Protein AF-A0A445ET42-F1 (afdb_monomer_lite)

Secondary structure (DSSP, 8-state):
---PPPS---------------------S---S----TT--SSSS-----PPPPPP----------------------------HHHHHHHHHHHHHHHHHHHHHHHHHHHHHHHHHHHHHHHHHHHHHHHHHHHHHHHHHHHHHHHHHHHHHHHHHHHHHHHHHHHHHHHHHHHHT---TTSTT--------

InterPro domains:
  IPR004827 Basic-leucine zipper domain [PS00036] (96-111)
  IPR004827 Basic-leucine zipper domain [PS50217] (91-154)
  IPR004827 Basic-leucine zipper domain [SM00338] (89-153)
  IPR045314 G-box binding factor 1-like, bZIP domain, plant [cd14702] (94-145)
  IPR046347 Basic-leucine zipper domain superfamily [SSF57959] (93-143)

Radius of gyration: 46.12 Å; chains: 1; bounding box: 105×37×151 Å

Foldseek 3Di:
DDDDDDPDDPDDPPPDDDPDDDPDPPDDPDDPDDDDDPPRDPPPQPPDPPDDDDDDPPPDDDPPDPPDPPPDPPPPPDPDPDDPPVVVVVVVVVVVVVVVVVVVVVVVVVVVVVVVVVVVVVVVVVVVVVVVVSVVVVVVVVVVVVVVVVVVVVVVVVVVVVVVVVVVVVVVVVVVVDPDPPPVPPPPPDDDD

Structure (mmCIF, N/CA/C/O backbone):
data_AF-A0A445ET42-F1
#
_entry.id   AF-A0A445ET42-F1
#
loop_
_atom_site.group_PDB
_atom_site.id
_atom_site.type_symbol
_atom_site.label_atom_id
_atom_site.label_alt_id
_atom_site.label_comp_id
_atom_site.label_asym_id
_atom_site.label_entity_id
_atom_site.label_seq_id
_atom_site.pdbx_PDB_ins_code
_atom_site.Cartn_x
_atom_site.Cartn_y
_atom_site.Cartn_z
_atom_site.occupancy
_atom_site.B_iso_or_equiv
_atom_site.auth_seq_id
_atom_site.auth_comp_id
_atom_site.auth_asym_id
_atom_site.auth_atom_id
_atom_site.pdbx_PDB_model_num
ATOM 1 N N . MET A 1 1 ? 21.820 -16.600 43.987 1.00 41.03 1 MET A N 1
ATOM 2 C CA . MET A 1 1 ? 21.196 -15.261 44.067 1.00 41.03 1 MET A CA 1
ATOM 3 C C . MET A 1 1 ? 20.636 -14.925 42.701 1.00 41.03 1 MET A C 1
ATOM 5 O O . MET A 1 1 ? 21.373 -14.851 41.730 1.00 41.03 1 MET A O 1
ATOM 9 N N . THR A 1 2 ? 19.313 -14.878 42.633 1.00 45.91 2 THR A N 1
ATOM 10 C CA . THR A 1 2 ? 18.489 -14.637 41.449 1.00 45.91 2 THR A CA 1
ATOM 11 C C . THR A 1 2 ? 18.431 -13.144 41.130 1.00 45.91 2 THR A C 1
ATOM 13 O O . THR A 1 2 ? 18.430 -12.332 42.053 1.00 45.91 2 THR A O 1
ATOM 16 N N . LYS A 1 3 ? 18.326 -12.785 39.844 1.00 45.53 3 LYS A N 1
ATOM 17 C CA . LYS A 1 3 ? 17.533 -11.632 39.376 1.00 45.53 3 LYS A CA 1
ATOM 18 C C . LYS A 1 3 ? 17.420 -11.647 37.849 1.00 45.53 3 LYS A C 1
ATOM 20 O O . LYS A 1 3 ? 18.335 -11.282 37.123 1.00 45.53 3 LYS A O 1
ATOM 25 N N . THR A 1 4 ? 16.264 -12.101 37.386 1.00 51.69 4 THR A N 1
ATOM 26 C CA . THR A 1 4 ? 15.726 -11.879 36.041 1.00 51.69 4 THR A CA 1
ATOM 27 C C . THR A 1 4 ? 15.397 -10.394 35.850 1.00 51.69 4 THR A C 1
ATOM 29 O O . THR A 1 4 ? 14.837 -9.802 36.778 1.00 51.69 4 THR A O 1
ATOM 32 N N . PRO A 1 5 ? 15.648 -9.776 34.684 1.00 52.53 5 PRO A N 1
ATOM 33 C CA . PRO A 1 5 ? 15.126 -8.445 34.421 1.00 52.53 5 PRO A CA 1
ATOM 34 C C . PRO A 1 5 ? 13.608 -8.494 34.182 1.00 52.53 5 PRO A C 1
ATOM 36 O O . PRO A 1 5 ? 13.076 -9.338 33.461 1.00 52.53 5 PRO A O 1
ATOM 39 N N . SER A 1 6 ? 12.938 -7.579 34.875 1.00 44.34 6 SER A N 1
ATOM 40 C CA . SER A 1 6 ? 11.501 -7.332 34.923 1.00 44.34 6 SER A CA 1
ATOM 41 C C . SER A 1 6 ? 10.885 -7.081 33.539 1.00 44.34 6 SER A C 1
ATOM 43 O O . SER A 1 6 ? 11.384 -6.267 32.767 1.00 44.34 6 SER A O 1
ATOM 45 N N . LYS A 1 7 ? 9.752 -7.739 33.255 1.00 52.94 7 LYS A N 1
ATOM 46 C CA . LYS A 1 7 ? 8.907 -7.568 32.053 1.00 52.94 7 LYS A CA 1
ATOM 47 C C . LYS A 1 7 ? 7.934 -6.378 32.148 1.00 52.94 7 LYS A C 1
ATOM 49 O O . LYS A 1 7 ? 6.880 -6.399 31.522 1.00 52.94 7 LYS A O 1
ATOM 54 N N . PHE A 1 8 ? 8.256 -5.341 32.915 1.00 50.44 8 PHE A N 1
ATOM 55 C CA . PHE A 1 8 ? 7.411 -4.150 33.036 1.00 50.44 8 PHE A CA 1
ATOM 56 C C . PHE A 1 8 ? 8.170 -2.900 32.604 1.00 50.44 8 PHE A C 1
ATOM 58 O O . PHE A 1 8 ? 8.759 -2.191 33.411 1.00 50.44 8 PHE A O 1
ATOM 65 N N . ALA A 1 9 ? 8.130 -2.631 31.305 1.00 47.94 9 ALA A N 1
ATOM 66 C CA . ALA A 1 9 ? 8.407 -1.312 30.754 1.00 47.94 9 ALA A CA 1
ATOM 67 C C . ALA A 1 9 ? 7.423 -1.056 29.606 1.00 47.94 9 ALA A C 1
ATOM 69 O O . ALA A 1 9 ? 7.792 -1.001 28.436 1.00 47.94 9 ALA A O 1
ATOM 70 N N . ILE A 1 10 ? 6.133 -0.956 29.943 1.00 48.56 10 ILE A N 1
ATOM 71 C CA . ILE A 1 10 ? 5.159 -0.328 29.050 1.00 48.56 10 ILE A CA 1
ATOM 72 C C . ILE A 1 10 ? 5.364 1.173 29.223 1.00 48.56 10 ILE A C 1
ATOM 74 O O . ILE A 1 10 ? 5.005 1.757 30.242 1.00 48.56 10 ILE A O 1
ATOM 78 N N . ILE A 1 11 ? 6.028 1.770 28.240 1.00 52.94 11 ILE A N 1
ATOM 79 C CA . ILE A 1 11 ? 6.242 3.209 28.152 1.00 52.94 11 ILE A CA 1
ATOM 80 C C . ILE A 1 11 ? 4.866 3.872 28.029 1.00 52.94 11 ILE A C 1
ATOM 82 O O . ILE A 1 11 ? 4.191 3.760 27.006 1.00 52.94 11 ILE A O 1
ATOM 86 N N . HIS A 1 12 ? 4.455 4.564 29.090 1.00 52.78 12 HIS A N 1
ATOM 87 C CA . HIS A 1 12 ? 3.390 5.553 29.046 1.00 52.78 12 HIS A CA 1
ATOM 88 C C . HIS A 1 12 ? 3.842 6.715 28.154 1.00 52.78 12 HIS A C 1
ATOM 90 O O . HIS A 1 12 ? 4.634 7.549 28.574 1.00 52.78 12 HIS A O 1
ATOM 96 N N . ASN A 1 13 ? 3.305 6.792 26.939 1.00 41.03 13 ASN A N 1
ATOM 97 C CA . ASN A 1 13 ? 3.218 8.043 26.189 1.00 41.03 13 ASN A CA 1
ATOM 98 C C . ASN A 1 13 ? 1.743 8.447 26.124 1.00 41.03 13 ASN A C 1
ATOM 100 O O . ASN A 1 13 ? 1.076 8.323 25.100 1.00 41.03 13 ASN A O 1
ATOM 104 N N . 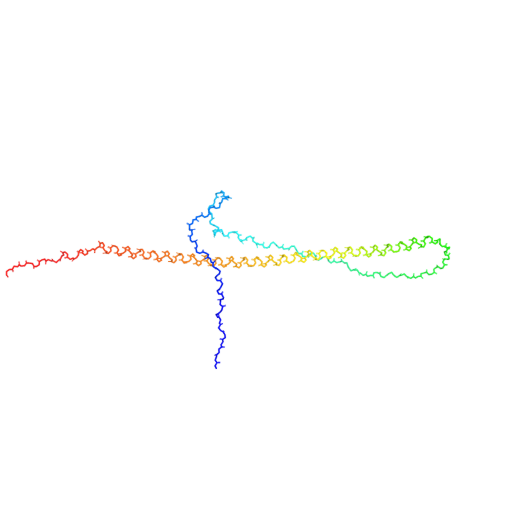PHE A 1 14 ? 1.224 8.900 27.268 1.00 49.53 14 PHE A N 1
ATOM 105 C CA . PHE A 1 14 ? 0.010 9.708 27.320 1.00 49.53 14 PHE A CA 1
ATOM 106 C C . PHE A 1 14 ? 0.372 11.103 26.805 1.00 49.53 14 PHE A C 1
ATOM 108 O O . PHE A 1 14 ? 0.726 11.998 27.570 1.00 49.53 14 PHE A O 1
ATOM 115 N N . ALA A 1 15 ? 0.321 11.280 25.486 1.00 42.50 15 ALA A N 1
ATOM 116 C CA . ALA A 1 15 ? 0.188 12.615 24.931 1.00 42.50 15 ALA A CA 1
ATOM 117 C C . ALA A 1 15 ? -1.169 13.164 25.395 1.00 42.50 15 ALA A C 1
ATOM 119 O O . ALA A 1 15 ? -2.212 12.545 25.182 1.00 42.50 15 ALA A O 1
ATOM 120 N N . LEU A 1 16 ? -1.103 14.290 26.099 1.00 44.97 16 LEU A N 1
ATOM 121 C CA . LEU A 1 16 ? -2.206 15.074 26.637 1.00 44.97 16 LEU A CA 1
ATOM 122 C C . LEU A 1 16 ? -3.364 15.182 25.633 1.00 44.97 16 LEU A C 1
ATOM 124 O O . LEU A 1 16 ? -3.266 15.893 24.635 1.00 44.97 16 LEU A O 1
ATOM 128 N N . ILE A 1 17 ? -4.474 14.502 25.919 1.00 46.69 17 ILE A N 1
ATOM 129 C CA . ILE A 1 17 ? -5.771 14.832 25.328 1.00 46.69 17 ILE A CA 1
ATOM 130 C C . ILE A 1 17 ? -6.320 15.995 26.162 1.00 46.69 17 ILE A C 1
ATOM 132 O O . ILE A 1 17 ? -6.468 15.827 27.375 1.00 46.69 17 ILE A O 1
ATOM 136 N N . PRO A 1 18 ? -6.606 17.171 25.576 1.00 38.09 18 PRO A N 1
ATOM 137 C CA . PRO A 1 18 ? -7.224 18.259 26.314 1.00 38.09 18 PRO A CA 1
ATOM 138 C C . PRO A 1 18 ? -8.595 17.821 26.828 1.00 38.09 18 PRO A C 1
ATOM 140 O O . PRO A 1 18 ? -9.478 17.440 26.059 1.00 38.09 18 PRO A O 1
ATOM 143 N N . SER A 1 19 ? -8.767 17.902 28.142 1.00 44.97 19 SER A N 1
ATOM 144 C CA . SER A 1 19 ? -10.043 17.785 28.832 1.00 44.97 19 SER A CA 1
ATOM 145 C C . SER A 1 19 ? -10.955 18.940 28.410 1.00 44.97 19 SER A C 1
ATOM 147 O O . SER A 1 19 ? -10.972 19.993 29.040 1.00 44.97 19 SER A O 1
ATOM 149 N N . SER A 1 20 ? -11.723 18.770 27.338 1.00 38.50 20 SER A N 1
ATOM 150 C CA . SER A 1 20 ? -12.893 19.610 27.088 1.00 38.50 20 SER A CA 1
ATOM 151 C C . SER A 1 20 ? -14.057 18.724 26.678 1.00 38.50 20 SER A C 1
ATOM 153 O O . SER A 1 20 ? -14.256 18.372 25.518 1.00 38.50 20 SER A O 1
ATOM 155 N N . ILE A 1 21 ? -14.801 18.315 27.703 1.00 52.09 21 ILE A N 1
ATOM 156 C CA . ILE A 1 21 ? -16.145 17.779 27.568 1.00 52.09 21 ILE A CA 1
ATOM 157 C C . ILE A 1 21 ? -17.005 18.933 27.052 1.00 52.09 21 ILE A C 1
ATOM 159 O O . ILE A 1 21 ? -17.388 19.814 27.812 1.00 52.09 21 ILE A O 1
ATOM 163 N N . ASN A 1 22 ? -17.308 18.915 25.760 1.00 39.81 22 ASN A N 1
ATOM 164 C CA . ASN A 1 22 ? -18.488 19.570 25.217 1.00 39.81 22 ASN A CA 1
ATOM 165 C C . ASN A 1 22 ? -19.260 18.512 24.431 1.00 39.81 22 ASN A C 1
ATOM 167 O O . ASN A 1 22 ? -18.986 18.233 23.266 1.00 39.81 22 ASN A O 1
ATOM 171 N N . ASN A 1 23 ? -20.202 17.876 25.128 1.00 48.72 23 ASN A N 1
ATOM 172 C CA . ASN A 1 23 ? -21.207 17.006 24.535 1.00 48.72 23 ASN A CA 1
ATOM 173 C C . ASN A 1 23 ? -22.204 17.881 23.765 1.00 48.72 23 ASN A C 1
ATOM 175 O O . ASN A 1 23 ? -23.228 18.295 24.300 1.00 48.72 23 ASN A O 1
ATOM 179 N N . GLY A 1 24 ? -21.888 18.175 22.510 1.00 40.97 24 GLY A N 1
ATOM 180 C CA . GLY A 1 24 ? -22.819 18.736 21.538 1.00 40.97 24 GLY A CA 1
ATOM 181 C C . GLY A 1 24 ? -22.599 18.048 20.192 1.00 40.97 24 GLY A C 1
ATOM 182 O O . GLY A 1 24 ? -21.453 17.728 19.864 1.00 40.97 24 GLY A O 1
ATOM 183 N N . PRO A 1 25 ? -23.652 17.768 19.406 1.00 44.50 25 PRO A N 1
ATOM 184 C CA . PRO A 1 25 ? -23.478 17.150 18.103 1.00 44.50 25 PRO A CA 1
ATOM 185 C C . PRO A 1 25 ? -22.776 18.155 17.186 1.00 44.50 25 PRO A C 1
ATOM 187 O O . PRO A 1 25 ? -23.355 19.170 16.799 1.00 44.50 25 PRO A O 1
ATOM 190 N N . LEU A 1 26 ? -21.514 17.883 16.847 1.00 44.22 26 LEU A N 1
ATOM 191 C CA . LEU A 1 26 ? -20.793 18.620 15.814 1.00 44.22 26 LEU A CA 1
ATOM 192 C C . LEU A 1 26 ? -21.508 18.389 14.481 1.00 44.22 26 LEU A C 1
ATOM 194 O O . LEU A 1 26 ? -21.368 17.352 13.833 1.00 44.22 26 LEU A O 1
ATOM 198 N N . ARG A 1 27 ? -22.338 19.361 14.106 1.00 40.81 27 ARG A N 1
ATOM 199 C CA . ARG A 1 27 ? -23.083 19.377 12.853 1.00 40.81 27 ARG A CA 1
ATOM 200 C C . ARG A 1 27 ? -22.145 19.864 11.752 1.00 40.81 27 ARG A C 1
ATOM 202 O O . ARG A 1 27 ? -21.929 21.063 11.604 1.00 40.81 27 ARG A O 1
ATOM 209 N N . CYS A 1 28 ? -21.574 18.938 10.990 1.00 39.72 28 CYS A N 1
ATOM 210 C CA . CYS A 1 28 ? -20.872 19.285 9.757 1.00 39.72 28 CYS A CA 1
ATOM 211 C C . CYS A 1 28 ? -21.894 19.734 8.695 1.00 39.72 28 CYS A C 1
ATOM 213 O O . CYS A 1 28 ? -22.917 19.064 8.517 1.00 39.72 28 CYS A O 1
ATOM 215 N N . PRO A 1 29 ? -21.652 20.844 7.978 1.00 38.62 29 PRO A N 1
ATOM 216 C CA . PRO A 1 29 ? -22.501 21.249 6.873 1.00 38.62 29 PRO A CA 1
ATOM 217 C C . PRO A 1 29 ? -22.189 20.370 5.660 1.00 38.62 29 PRO A C 1
ATOM 219 O O . PRO A 1 29 ? -21.047 20.307 5.212 1.00 38.62 29 PRO A O 1
ATOM 222 N N . GLY A 1 30 ? -23.216 19.722 5.110 1.00 42.25 30 GLY A N 1
ATOM 223 C CA . GLY A 1 30 ? -23.165 19.265 3.724 1.00 42.25 30 GLY A CA 1
ATOM 224 C C . GLY A 1 30 ? -23.311 17.773 3.464 1.00 42.25 30 GLY A C 1
ATOM 225 O O . GLY A 1 30 ? -22.635 17.300 2.574 1.00 42.25 30 GLY A O 1
ATOM 226 N N . TYR A 1 31 ? -24.210 17.053 4.139 1.00 41.59 31 TYR A N 1
ATOM 227 C CA . TYR A 1 31 ? -24.884 15.902 3.519 1.00 41.59 31 TYR A CA 1
ATOM 228 C C . TYR A 1 31 ? -26.332 15.872 4.006 1.00 41.59 31 TYR A C 1
ATOM 230 O O . TYR A 1 31 ? -26.611 15.727 5.195 1.00 41.59 31 TYR A O 1
ATOM 238 N N . ALA A 1 32 ? -27.258 16.117 3.083 1.00 46.44 32 ALA A N 1
ATOM 239 C CA . ALA A 1 32 ? -28.679 16.027 3.354 1.00 46.44 32 ALA A CA 1
ATOM 240 C C . ALA A 1 32 ? -29.058 14.554 3.568 1.00 46.44 32 ALA A C 1
ATOM 242 O O . ALA A 1 32 ? -28.772 13.710 2.726 1.00 46.44 32 ALA A O 1
ATOM 243 N N . ASN A 1 33 ? -29.747 14.306 4.681 1.00 46.50 33 ASN A N 1
ATOM 244 C CA . ASN A 1 33 ? -30.561 13.126 4.979 1.00 46.50 33 ASN A CA 1
ATOM 245 C C . ASN A 1 33 ? -29.802 11.809 5.219 1.00 46.50 33 ASN A C 1
ATOM 247 O O . ASN A 1 33 ? -29.628 10.988 4.326 1.00 46.50 33 ASN A O 1
ATOM 251 N N . GLY A 1 34 ? -29.457 11.565 6.486 1.00 42.66 34 GLY A N 1
ATOM 252 C CA . GLY A 1 34 ? -29.070 10.242 6.981 1.00 42.66 34 GLY A CA 1
ATOM 253 C C . GLY A 1 34 ? -28.254 10.334 8.263 1.00 42.66 34 GLY A C 1
ATOM 254 O O . GLY A 1 34 ? -27.065 10.627 8.226 1.00 42.66 34 GLY A O 1
ATOM 255 N N . CYS A 1 35 ? -28.895 10.117 9.410 1.00 49.88 35 CYS A N 1
ATOM 256 C CA . CYS A 1 35 ? -28.225 10.043 10.703 1.00 49.88 35 CYS A CA 1
ATOM 257 C C . CYS A 1 35 ? -27.390 8.758 10.769 1.00 49.88 35 CYS A C 1
ATOM 259 O O . CYS A 1 35 ? -27.939 7.681 10.974 1.00 49.88 35 CYS A O 1
ATOM 261 N N . PHE A 1 36 ? -26.075 8.876 10.611 1.00 38.50 36 PHE A N 1
ATOM 262 C CA . PHE A 1 36 ? -25.126 7.887 11.105 1.00 38.50 36 PHE A CA 1
ATOM 263 C C . PHE A 1 36 ? -24.007 8.637 11.811 1.00 38.50 36 PHE A C 1
ATOM 265 O O . PHE A 1 36 ? -23.337 9.488 11.222 1.00 38.50 36 PHE A O 1
ATOM 272 N N . SER A 1 37 ? -23.811 8.342 13.095 1.00 57.25 37 SER A N 1
ATOM 273 C CA . SER A 1 37 ? -22.587 8.728 13.784 1.00 57.25 37 SER A CA 1
ATOM 274 C C . SER A 1 37 ? -21.408 8.172 12.983 1.00 57.25 37 SER A C 1
ATOM 276 O O . SER A 1 37 ? -21.460 7.038 12.513 1.00 57.25 37 SER A O 1
ATOM 278 N N . LEU A 1 38 ? -20.317 8.932 12.885 1.00 41.66 38 LEU A N 1
ATOM 279 C CA . LEU A 1 38 ? -19.053 8.541 12.235 1.00 41.66 38 LEU A CA 1
ATOM 280 C C . LEU A 1 38 ? -18.528 7.148 12.664 1.00 41.66 38 LEU A C 1
ATOM 282 O O . LEU A 1 38 ? -17.723 6.535 11.971 1.00 41.66 38 LEU A O 1
ATOM 286 N N . TRP A 1 39 ? -19.001 6.648 13.805 1.00 50.16 39 TRP A N 1
ATOM 287 C CA . TRP A 1 39 ? -18.616 5.389 14.437 1.00 50.16 39 TRP A CA 1
ATOM 288 C C . TRP A 1 39 ? -19.579 4.217 14.162 1.00 50.16 39 TRP A C 1
ATOM 290 O O . TRP A 1 39 ? -19.271 3.080 14.523 1.00 50.16 39 TRP A O 1
ATOM 300 N N . ASP A 1 40 ? -20.724 4.456 13.519 1.00 45.53 40 ASP A N 1
ATOM 301 C CA . ASP A 1 40 ? -21.793 3.464 13.323 1.00 45.53 40 ASP A CA 1
ATOM 302 C C . ASP A 1 40 ? -21.832 2.843 11.917 1.00 45.53 40 ASP A C 1
ATOM 304 O O . ASP A 1 40 ? -22.726 2.059 11.620 1.00 45.53 40 ASP A O 1
ATOM 308 N N . CYS A 1 41 ? -20.833 3.108 11.070 1.00 48.66 41 CYS A N 1
ATOM 309 C CA . CYS A 1 41 ? -20.696 2.446 9.771 1.00 48.66 41 CYS A CA 1
ATOM 310 C C . CYS A 1 41 ? -19.788 1.203 9.873 1.00 48.66 41 CYS A C 1
ATOM 312 O O . CYS A 1 41 ? -18.576 1.364 10.039 1.00 48.66 41 CYS A O 1
ATOM 314 N N . PRO A 1 42 ? -20.308 -0.029 9.721 1.00 56.88 42 PRO A N 1
ATOM 315 C CA . PRO A 1 42 ? -19.468 -1.223 9.590 1.00 56.88 42 PRO A CA 1
ATOM 316 C C . PRO A 1 42 ? -18.716 -1.296 8.243 1.00 56.88 42 PRO A C 1
ATOM 318 O O . PRO A 1 42 ? -17.715 -2.000 8.149 1.00 56.88 42 PRO A O 1
ATOM 321 N N . ASP A 1 43 ? -19.132 -0.532 7.225 1.00 52.75 43 ASP A N 1
ATOM 322 C CA . ASP A 1 43 ? -18.702 -0.744 5.831 1.00 52.75 43 ASP A CA 1
ATOM 323 C C . ASP A 1 43 ? -17.657 0.235 5.274 1.00 52.75 43 ASP A C 1
ATOM 325 O O . ASP A 1 43 ? -17.256 0.116 4.116 1.00 52.75 43 ASP A O 1
ATOM 329 N N . LEU A 1 44 ? -17.137 1.168 6.075 1.00 49.00 44 LEU A N 1
ATOM 330 C CA . LEU A 1 44 ? -16.112 2.111 5.594 1.00 49.00 44 LEU A CA 1
ATOM 331 C C . LEU A 1 44 ? -14.757 1.440 5.296 1.00 49.00 44 LEU A C 1
ATOM 333 O O . LEU A 1 44 ? -13.943 2.004 4.570 1.00 49.00 44 LEU A O 1
ATOM 337 N N . PHE A 1 45 ? -14.512 0.235 5.821 1.00 51.88 45 PHE A N 1
ATOM 338 C CA . PHE A 1 45 ? -13.180 -0.386 5.803 1.00 51.88 45 PHE A CA 1
ATOM 339 C C . PHE A 1 45 ? -13.121 -1.784 5.170 1.00 51.88 45 PHE A C 1
ATOM 341 O O . PHE A 1 45 ? -12.041 -2.366 5.082 1.00 51.88 45 PHE A O 1
ATOM 348 N N . THR A 1 46 ? -14.240 -2.316 4.672 1.00 45.59 46 THR A N 1
ATOM 349 C CA . THR A 1 46 ? -14.303 -3.664 4.069 1.00 45.59 46 THR A CA 1
ATOM 350 C C . THR A 1 46 ? -13.939 -3.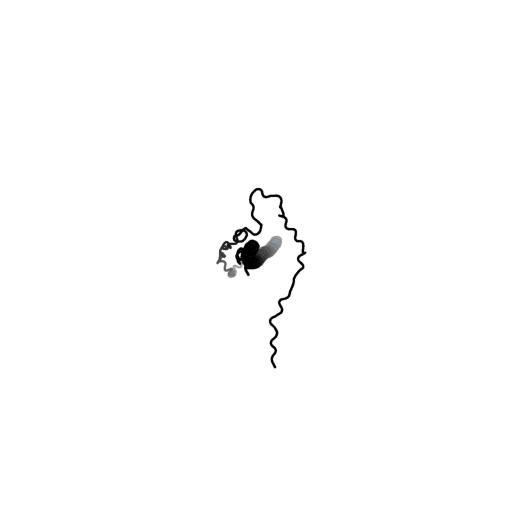667 2.573 1.00 45.59 46 THR A C 1
ATOM 352 O O . THR A 1 46 ? -13.732 -4.725 1.975 1.00 45.59 46 THR A O 1
ATOM 355 N N . CYS A 1 47 ? -13.796 -2.496 1.941 1.00 41.69 47 CYS A N 1
ATOM 356 C CA . CYS A 1 47 ? -13.415 -2.381 0.530 1.00 41.69 47 CYS A CA 1
ATOM 357 C C . CYS A 1 47 ? -11.891 -2.304 0.343 1.00 41.69 47 CYS A C 1
ATOM 359 O O . CYS A 1 47 ? -11.338 -1.316 -0.129 1.00 41.69 47 CYS A O 1
ATOM 361 N N . SER A 1 48 ? -11.189 -3.370 0.704 1.00 45.72 48 SER A N 1
ATOM 362 C CA . SER A 1 48 ? -9.823 -3.597 0.224 1.00 45.72 48 SER A CA 1
ATOM 363 C C . SER A 1 48 ? -9.608 -5.077 -0.063 1.00 45.72 48 SER A C 1
ATOM 365 O O . SER A 1 48 ? -8.672 -5.712 0.414 1.00 45.72 48 SER A O 1
ATOM 367 N N . LYS A 1 49 ? -10.485 -5.649 -0.901 1.00 43.16 49 LYS A N 1
ATOM 368 C CA . LYS A 1 49 ? -10.130 -6.876 -1.620 1.00 43.16 49 LYS A CA 1
ATOM 369 C C . LYS A 1 49 ? -8.981 -6.525 -2.572 1.00 43.16 49 LYS A C 1
ATOM 371 O O . LYS A 1 49 ? -9.187 -5.693 -3.457 1.00 43.16 49 LYS A O 1
ATOM 376 N N . PRO A 1 50 ? -7.785 -7.120 -2.425 1.00 40.22 50 PRO A N 1
ATOM 377 C CA . PRO A 1 50 ? -6.725 -6.917 -3.393 1.00 40.22 50 PRO A CA 1
ATOM 378 C C . PRO A 1 50 ? -7.176 -7.560 -4.705 1.00 40.22 50 PRO A C 1
ATOM 380 O O . PRO A 1 50 ? -7.319 -8.779 -4.802 1.00 40.22 50 PRO A O 1
ATOM 383 N N . THR A 1 51 ? -7.447 -6.740 -5.718 1.00 42.47 51 THR A N 1
ATOM 384 C CA . THR A 1 51 ? -7.626 -7.236 -7.078 1.00 42.47 51 THR A CA 1
ATOM 385 C C . THR A 1 51 ? -6.312 -7.878 -7.510 1.00 42.47 51 THR A C 1
ATOM 387 O O . THR A 1 51 ? -5.237 -7.279 -7.435 1.00 42.47 51 THR A O 1
ATOM 390 N N . ASN A 1 52 ? -6.402 -9.154 -7.882 1.00 46.03 52 ASN A N 1
ATOM 391 C CA . ASN A 1 52 ? -5.284 -9.957 -8.346 1.00 46.03 52 ASN A CA 1
ATOM 392 C C . ASN A 1 52 ? -4.507 -9.206 -9.432 1.00 46.03 52 ASN A C 1
ATOM 394 O O . ASN A 1 52 ? -5.051 -8.828 -10.469 1.00 46.03 52 ASN A O 1
ATOM 398 N N . SER A 1 53 ? -3.217 -9.003 -9.184 1.00 49.19 53 SER A N 1
ATOM 399 C CA . SER A 1 53 ? -2.267 -8.503 -10.170 1.00 49.19 53 SER A CA 1
ATOM 400 C C . SER A 1 53 ? -2.235 -9.422 -11.400 1.00 49.19 53 SER A C 1
ATOM 402 O O . SER A 1 53 ? -2.175 -10.642 -11.219 1.00 49.19 53 SER A O 1
ATOM 404 N N . PRO A 1 54 ? -2.194 -8.890 -12.634 1.00 48.66 54 PRO A N 1
ATOM 405 C CA . PRO A 1 54 ? -1.945 -9.719 -13.803 1.00 48.66 54 PRO A CA 1
ATOM 406 C C . PRO A 1 54 ? -0.550 -10.355 -13.711 1.00 48.66 54 PRO A C 1
ATOM 408 O O . PRO A 1 54 ? 0.420 -9.714 -13.297 1.00 48.66 54 PRO A O 1
ATOM 411 N N . LYS A 1 55 ? -0.491 -11.646 -14.059 1.00 43.97 55 LYS A N 1
ATOM 412 C CA . LYS A 1 55 ? 0.707 -12.498 -14.063 1.00 43.97 55 LYS A CA 1
ATOM 413 C C . LYS A 1 55 ? 1.843 -11.851 -14.875 1.00 43.97 55 LYS A C 1
ATOM 415 O O . LYS A 1 55 ? 1.562 -11.197 -15.882 1.00 43.97 55 LYS A O 1
ATOM 420 N N . PRO A 1 56 ? 3.116 -12.055 -14.491 1.00 44.81 56 PRO A N 1
ATOM 421 C CA . PRO A 1 56 ? 4.238 -11.621 -15.308 1.00 44.81 56 PRO A CA 1
ATOM 422 C C . PRO A 1 56 ? 4.206 -12.390 -16.631 1.00 44.81 56 PRO A C 1
ATOM 424 O O . PRO A 1 56 ? 4.227 -13.618 -16.648 1.00 44.81 56 PRO A O 1
ATOM 427 N N . VAL A 1 57 ? 4.133 -11.661 -17.743 1.00 43.03 57 VAL A N 1
ATOM 428 C CA . VAL A 1 57 ? 4.331 -12.232 -19.073 1.00 43.03 57 VAL A CA 1
ATOM 429 C C . VAL A 1 57 ? 5.807 -12.600 -19.159 1.00 43.03 57 VAL A C 1
ATOM 431 O O . VAL A 1 57 ? 6.673 -11.727 -19.239 1.00 43.03 57 VAL A O 1
ATOM 434 N N . THR A 1 58 ? 6.112 -13.891 -19.074 1.00 46.88 58 THR A N 1
ATOM 435 C CA . THR A 1 58 ? 7.430 -14.412 -19.419 1.00 46.88 58 THR A CA 1
ATOM 436 C C . THR A 1 58 ? 7.537 -14.386 -20.936 1.00 46.88 58 THR A C 1
ATOM 438 O O . THR A 1 58 ? 7.209 -15.355 -21.615 1.00 46.88 58 THR A O 1
ATOM 441 N N . SER A 1 59 ? 7.958 -13.253 -21.489 1.00 41.94 59 SER A N 1
ATOM 442 C CA . SER A 1 59 ? 8.495 -13.230 -22.844 1.00 41.94 59 SER A CA 1
ATOM 443 C C . SER A 1 59 ? 9.868 -13.892 -22.802 1.00 41.94 59 SER A C 1
ATOM 445 O O . SER A 1 59 ? 10.887 -13.249 -22.563 1.00 41.94 59 SER A O 1
ATOM 447 N N . SER A 1 60 ? 9.868 -15.212 -22.965 1.00 56.00 60 SER A N 1
ATOM 448 C CA . SER A 1 60 ? 11.016 -15.944 -23.477 1.00 56.00 60 SER A CA 1
ATOM 449 C C . SER A 1 60 ? 11.277 -15.499 -24.913 1.00 56.00 60 SER A C 1
ATOM 451 O O . SER A 1 60 ? 10.320 -15.350 -25.673 1.00 56.00 60 SER A O 1
ATOM 453 N N . SER A 1 61 ? 12.554 -15.401 -25.272 1.00 54.78 61 SER A N 1
ATOM 454 C CA . SER A 1 61 ? 13.106 -15.466 -26.634 1.00 54.78 61 SER A CA 1
ATOM 455 C C . SER A 1 61 ? 13.885 -14.220 -27.046 1.00 54.78 61 SER A C 1
ATOM 457 O O . SER A 1 61 ? 13.380 -13.099 -27.027 1.00 54.78 61 SER A O 1
ATOM 459 N N . GLY A 1 62 ? 15.138 -14.471 -27.423 1.00 37.56 62 GLY A N 1
ATOM 460 C CA . GLY A 1 62 ? 16.104 -13.489 -27.895 1.00 37.56 62 GLY A CA 1
ATOM 461 C C . GLY A 1 62 ? 17.501 -13.774 -27.361 1.00 37.56 62 GLY A C 1
ATOM 462 O O . GLY A 1 62 ? 18.085 -12.934 -26.686 1.00 37.56 62 GLY A O 1
ATOM 463 N N . SER A 1 63 ? 18.010 -14.982 -27.597 1.00 47.06 63 SER A N 1
ATOM 464 C CA . SER A 1 63 ? 19.440 -15.269 -27.533 1.00 47.06 63 SER A CA 1
ATOM 465 C C . SER A 1 63 ? 20.161 -14.366 -28.538 1.00 47.06 63 SER A C 1
ATOM 467 O O . SER A 1 63 ? 20.094 -14.608 -29.740 1.00 47.06 63 SER A O 1
ATOM 469 N N . ASP A 1 64 ? 20.830 -13.320 -28.056 1.00 45.91 64 ASP A N 1
ATOM 470 C CA . ASP A 1 64 ? 21.811 -12.573 -28.845 1.00 45.91 64 ASP A CA 1
ATOM 471 C C . ASP A 1 64 ? 23.103 -13.404 -28.899 1.00 45.91 64 ASP A C 1
ATOM 473 O O . ASP A 1 64 ? 24.073 -13.149 -28.183 1.00 45.91 64 ASP A O 1
ATOM 477 N N . GLU A 1 65 ? 23.087 -14.455 -29.717 1.00 55.66 65 GLU A N 1
ATOM 478 C CA . GLU A 1 65 ? 24.306 -15.122 -30.158 1.00 55.66 65 GLU A CA 1
ATOM 479 C C . GLU A 1 65 ? 25.055 -14.151 -31.092 1.00 55.66 65 GLU A C 1
ATOM 481 O O . GLU A 1 65 ? 24.466 -13.641 -32.054 1.00 55.66 65 GLU A O 1
ATOM 486 N N . PRO A 1 66 ? 26.331 -13.814 -30.832 1.00 49.72 66 PRO A N 1
ATOM 487 C CA . PRO A 1 66 ? 27.099 -13.019 -31.769 1.00 49.72 66 PRO A CA 1
ATOM 488 C C . PRO A 1 66 ? 27.422 -13.907 -32.970 1.00 49.72 66 PRO A C 1
ATOM 490 O O . PRO A 1 66 ? 28.350 -14.708 -32.911 1.00 49.72 66 PRO A O 1
ATOM 493 N N . ASN A 1 67 ? 26.685 -13.746 -34.071 1.00 46.25 67 ASN A N 1
ATOM 494 C CA . ASN A 1 67 ? 27.132 -14.253 -35.364 1.00 46.25 67 ASN A CA 1
ATOM 495 C C . ASN A 1 67 ? 28.509 -13.641 -35.655 1.00 46.25 67 ASN A C 1
ATOM 497 O O . ASN A 1 67 ? 28.623 -12.441 -35.930 1.00 46.25 67 ASN A O 1
ATOM 501 N N . GLN A 1 68 ? 29.556 -14.460 -35.551 1.00 54.19 68 GLN A N 1
ATOM 502 C CA . GLN A 1 68 ? 30.847 -14.153 -36.143 1.00 54.19 68 GLN A CA 1
ATOM 503 C C . GLN A 1 68 ? 30.668 -14.176 -37.665 1.00 54.19 68 GLN A C 1
ATOM 505 O O . GLN A 1 68 ? 30.186 -15.177 -38.198 1.00 54.19 68 GLN A O 1
ATOM 510 N N . PRO A 1 69 ? 31.022 -13.104 -38.390 1.00 49.88 69 PRO A N 1
ATOM 511 C CA . PRO A 1 69 ? 31.189 -13.202 -39.828 1.00 49.88 69 PRO A CA 1
ATOM 512 C C . PRO A 1 69 ? 32.410 -14.092 -40.070 1.00 49.88 69 PRO A C 1
ATOM 514 O O . PRO A 1 69 ? 33.536 -13.701 -39.760 1.00 49.88 69 PRO A O 1
ATOM 517 N N . ASN A 1 70 ? 32.187 -15.301 -40.582 1.00 51.41 70 ASN A N 1
ATOM 518 C CA . ASN A 1 70 ? 33.234 -16.070 -41.244 1.00 51.41 70 ASN A CA 1
ATOM 519 C C . ASN A 1 70 ? 33.515 -15.380 -42.586 1.00 51.41 70 ASN A C 1
ATOM 521 O O . ASN A 1 70 ? 32.997 -15.788 -43.622 1.00 51.41 70 ASN A O 1
ATOM 525 N N . ASP A 1 71 ? 34.273 -14.286 -42.545 1.00 50.09 71 ASP A N 1
ATOM 526 C CA . ASP A 1 71 ? 34.814 -13.639 -43.737 1.00 50.09 71 ASP A CA 1
ATOM 527 C C . ASP A 1 71 ? 36.128 -14.351 -44.097 1.00 50.09 71 ASP A C 1
ATOM 529 O O . ASP A 1 71 ? 37.221 -13.913 -43.734 1.00 50.09 71 ASP A O 1
ATOM 533 N N . GLU A 1 72 ? 36.014 -15.490 -44.780 1.00 55.78 72 GLU A N 1
ATOM 534 C CA . GLU A 1 72 ? 37.119 -16.059 -45.557 1.00 55.78 72 GLU A CA 1
ATOM 535 C C . GLU A 1 72 ? 37.533 -15.032 -46.626 1.00 55.78 72 GLU A C 1
ATOM 537 O O . GLU A 1 72 ? 36.693 -14.618 -47.433 1.00 55.78 72 GLU A O 1
ATOM 542 N N . PRO A 1 73 ? 38.795 -14.570 -46.669 1.00 55.00 73 PRO A N 1
ATOM 543 C CA . PRO A 1 73 ? 39.228 -13.669 -47.716 1.00 55.00 73 PRO A CA 1
ATOM 544 C C . PRO A 1 73 ? 39.548 -14.497 -48.960 1.00 55.00 73 PRO A C 1
ATOM 546 O O . PRO A 1 73 ? 40.680 -14.954 -49.133 1.00 55.00 73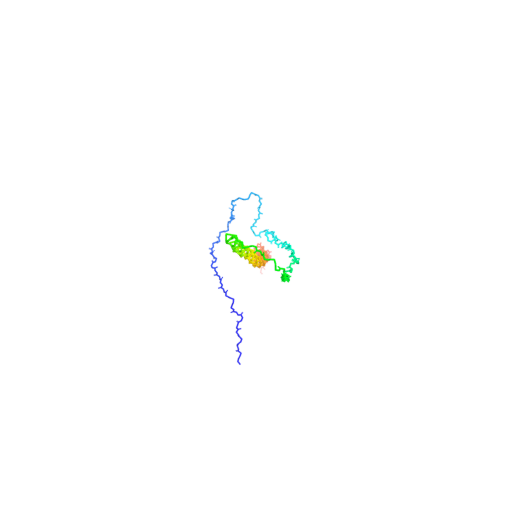 PRO A O 1
ATOM 549 N N . ASP A 1 74 ? 38.569 -14.652 -49.851 1.00 47.22 74 ASP A N 1
ATOM 550 C CA . ASP A 1 74 ? 38.856 -15.039 -51.231 1.00 47.22 74 ASP A CA 1
ATOM 551 C C . ASP A 1 74 ? 39.694 -13.920 -51.872 1.00 47.22 74 ASP A C 1
ATOM 553 O O . ASP A 1 74 ? 39.213 -12.826 -52.185 1.00 47.22 74 ASP A O 1
ATOM 557 N N . ARG A 1 75 ? 41.009 -14.152 -51.960 1.00 56.19 75 ARG A N 1
ATOM 558 C CA . ARG A 1 75 ? 41.964 -13.226 -52.573 1.00 56.19 75 ARG A CA 1
ATOM 559 C C . ARG A 1 75 ? 41.907 -13.375 -54.089 1.00 56.19 75 ARG A C 1
ATOM 561 O O . ARG A 1 75 ? 42.867 -13.834 -54.704 1.00 56.19 75 ARG A O 1
ATOM 568 N N . SER A 1 76 ? 40.836 -12.889 -54.704 1.00 53.25 76 SER A N 1
ATOM 569 C CA . SER A 1 76 ? 40.911 -12.452 -56.095 1.00 53.25 76 SER A CA 1
ATOM 570 C C . SER A 1 76 ? 41.665 -11.116 -56.119 1.00 53.25 76 SER A C 1
ATOM 572 O O . SER A 1 76 ? 41.121 -10.068 -55.752 1.00 53.25 76 SER A O 1
ATOM 574 N N . LEU A 1 77 ? 42.949 -11.156 -56.481 1.00 55.19 77 LEU A N 1
ATOM 575 C CA . LEU A 1 77 ? 43.768 -9.974 -56.757 1.00 55.19 77 LEU A CA 1
ATOM 576 C C . LEU A 1 77 ? 43.280 -9.310 -58.053 1.00 55.19 77 LEU A C 1
ATOM 578 O O . LEU A 1 77 ? 43.920 -9.413 -59.090 1.00 55.19 77 LEU A O 1
ATOM 582 N N . ASP A 1 78 ? 42.135 -8.636 -57.988 1.00 58.66 78 ASP A N 1
ATOM 583 C CA . ASP A 1 78 ? 41.752 -7.652 -58.996 1.00 58.66 78 ASP A CA 1
ATOM 584 C C . ASP A 1 78 ? 42.415 -6.326 -58.621 1.00 58.66 78 ASP A C 1
ATOM 586 O O . ASP A 1 78 ? 42.040 -5.668 -57.639 1.00 58.66 78 ASP A O 1
ATOM 590 N N . GLU A 1 79 ? 43.433 -5.947 -59.392 1.00 58.62 79 GLU A N 1
ATOM 591 C CA . GLU A 1 79 ? 44.065 -4.632 -59.343 1.00 58.62 79 GLU A CA 1
ATOM 592 C C . GLU A 1 79 ? 43.016 -3.552 -59.637 1.00 58.62 79 GLU A C 1
ATOM 594 O O . GLU A 1 79 ? 42.696 -3.218 -60.777 1.00 58.62 79 GLU A O 1
ATOM 599 N N . LYS A 1 80 ? 42.425 -3.008 -58.570 1.00 61.34 80 LYS A N 1
ATOM 600 C CA . LYS A 1 80 ? 41.483 -1.892 -58.661 1.00 61.34 80 LYS A CA 1
ATOM 601 C C . LYS A 1 80 ? 42.250 -0.611 -59.004 1.00 61.34 80 LYS A C 1
ATOM 603 O O . LYS A 1 80 ? 43.242 -0.316 -58.335 1.00 61.34 80 LYS A O 1
ATOM 608 N N . PRO A 1 81 ? 41.769 0.197 -59.967 1.00 58.25 81 PRO A N 1
ATOM 609 C CA . PRO A 1 81 ? 42.406 1.464 -60.299 1.00 58.25 81 PRO A CA 1
ATOM 610 C C . PRO A 1 81 ? 42.421 2.378 -59.068 1.00 58.25 81 PRO A C 1
ATOM 612 O O . PRO A 1 81 ? 41.514 2.326 -58.230 1.00 58.25 81 PRO A O 1
ATOM 615 N N . ALA A 1 82 ? 43.461 3.208 -58.954 1.00 65.56 82 ALA A N 1
ATOM 616 C CA . ALA A 1 82 ? 43.641 4.148 -57.852 1.00 65.56 82 ALA A CA 1
ATOM 617 C C . ALA A 1 82 ? 42.378 5.010 -57.673 1.00 65.56 82 ALA A C 1
ATOM 619 O O . ALA A 1 82 ? 42.068 5.870 -58.499 1.00 65.56 82 ALA A O 1
ATOM 620 N N . ARG A 1 83 ? 41.613 4.746 -56.605 1.00 66.12 83 ARG A N 1
ATOM 621 C CA . ARG A 1 83 ? 40.377 5.482 -56.317 1.00 66.12 83 ARG A CA 1
ATOM 622 C C . ARG A 1 83 ? 40.716 6.936 -55.976 1.00 66.12 83 ARG A C 1
ATOM 624 O O . ARG A 1 83 ? 41.694 7.166 -55.261 1.00 66.12 83 ARG A O 1
ATOM 631 N N . PRO A 1 84 ? 39.917 7.923 -56.417 1.00 78.12 84 PRO A N 1
ATOM 632 C CA . PRO A 1 84 ? 40.167 9.318 -56.081 1.00 78.12 84 PRO A CA 1
ATOM 633 C C . PRO A 1 84 ? 40.176 9.506 -54.558 1.00 78.12 84 PRO A C 1
ATOM 635 O O . PRO A 1 84 ? 39.262 9.058 -53.869 1.00 78.12 84 PRO A O 1
ATOM 638 N N . TYR A 1 85 ? 41.166 10.227 -54.023 1.00 77.81 85 TYR A N 1
ATOM 639 C CA . TYR A 1 85 ? 41.318 10.514 -52.584 1.00 77.81 85 TYR A CA 1
ATOM 640 C C . TYR A 1 85 ? 40.022 11.017 -51.906 1.00 77.81 85 TYR A C 1
ATOM 642 O O . TYR A 1 85 ? 39.769 10.733 -50.736 1.00 77.81 85 TYR A O 1
ATOM 650 N N . ARG A 1 86 ? 39.155 11.719 -52.654 1.00 79.69 86 ARG A N 1
ATOM 651 C CA . ARG A 1 86 ? 37.832 12.167 -52.185 1.00 79.69 86 ARG A CA 1
ATOM 652 C C . ARG A 1 86 ? 36.921 11.024 -51.726 1.00 79.69 86 ARG A C 1
ATOM 654 O O . ARG A 1 86 ? 36.259 11.190 -50.704 1.00 79.69 86 ARG A O 1
ATOM 661 N N . ASP A 1 87 ? 36.905 9.890 -52.421 1.00 82.75 87 ASP A N 1
ATOM 662 C CA . ASP A 1 87 ? 36.029 8.764 -52.077 1.00 82.75 87 ASP A CA 1
ATOM 663 C C . ASP A 1 87 ? 36.480 8.093 -50.775 1.00 82.75 87 ASP A C 1
ATOM 665 O O . ASP A 1 87 ? 35.658 7.811 -49.906 1.00 82.75 87 ASP A O 1
ATOM 669 N N . MET A 1 88 ? 37.795 7.969 -50.560 1.00 84.06 88 MET A N 1
ATOM 670 C CA . MET A 1 88 ? 38.357 7.443 -49.308 1.00 84.06 88 MET A CA 1
ATOM 671 C C . MET A 1 88 ? 37.979 8.306 -48.093 1.00 84.06 88 MET A C 1
ATOM 673 O O . MET A 1 88 ? 37.645 7.784 -47.028 1.00 84.06 88 MET A O 1
ATOM 677 N N . VAL A 1 89 ? 37.984 9.635 -48.246 1.00 88.25 89 VAL A N 1
ATOM 678 C CA . VAL A 1 89 ? 37.575 10.571 -47.183 1.00 88.25 89 VAL A CA 1
ATOM 679 C C . VAL A 1 89 ? 36.074 10.458 -46.884 1.00 88.25 89 VAL A C 1
ATOM 681 O O . VAL A 1 89 ? 35.661 10.545 -45.722 1.00 88.25 89 VAL A O 1
ATOM 684 N N . ILE A 1 90 ? 35.243 10.253 -47.911 1.00 91.12 90 ILE A N 1
ATOM 685 C CA . ILE A 1 90 ? 33.795 10.050 -47.751 1.00 91.12 90 ILE A CA 1
ATOM 686 C C . ILE A 1 90 ? 33.513 8.725 -47.034 1.00 91.12 90 ILE A C 1
ATOM 688 O O . ILE A 1 90 ? 32.707 8.708 -46.095 1.00 91.12 90 ILE A O 1
ATOM 692 N N . ASP A 1 91 ? 34.200 7.649 -47.414 1.00 92.56 91 ASP A N 1
ATOM 693 C CA . ASP A 1 91 ? 34.056 6.332 -46.793 1.00 92.56 91 ASP A CA 1
ATOM 694 C C . ASP A 1 91 ? 34.499 6.342 -45.327 1.00 92.56 91 ASP A C 1
ATOM 696 O O . ASP A 1 91 ? 33.771 5.854 -44.456 1.00 92.56 91 ASP A O 1
ATOM 700 N N . GLU A 1 92 ? 35.616 6.998 -45.007 1.00 93.94 92 GLU A N 1
ATOM 701 C CA . GLU A 1 92 ? 36.067 7.161 -43.622 1.00 93.94 92 GLU A CA 1
ATOM 702 C C . GLU A 1 92 ? 35.064 7.986 -42.796 1.00 93.94 92 GLU A C 1
ATOM 704 O O . GLU A 1 92 ? 34.713 7.632 -41.664 1.00 93.94 92 GLU A O 1
ATOM 709 N N . ARG A 1 93 ? 34.494 9.053 -43.373 1.00 95.56 93 ARG A N 1
ATOM 710 C CA . ARG A 1 93 ? 33.425 9.827 -42.719 1.00 95.56 93 ARG A CA 1
ATOM 711 C C . ARG A 1 93 ? 32.176 8.977 -42.481 1.00 95.56 93 ARG A C 1
ATOM 713 O O . ARG A 1 93 ? 31.560 9.082 -41.414 1.00 95.56 93 ARG A O 1
ATOM 720 N N . LYS A 1 94 ? 31.783 8.148 -43.451 1.00 96.00 94 LYS A N 1
ATOM 721 C CA . LYS A 1 94 ? 30.644 7.227 -43.332 1.00 96.00 94 LYS A CA 1
ATOM 722 C C . LYS A 1 94 ? 30.904 6.197 -42.237 1.00 96.00 94 LYS A C 1
ATOM 724 O O . LYS A 1 94 ? 30.045 6.018 -41.374 1.00 96.00 94 LYS A O 1
ATOM 729 N N . ARG A 1 95 ? 32.099 5.604 -42.194 1.00 95.69 95 ARG A N 1
ATOM 730 C CA . ARG A 1 95 ? 32.534 4.677 -41.139 1.00 95.69 95 ARG A CA 1
ATOM 731 C C . ARG A 1 95 ? 32.443 5.317 -39.755 1.00 95.69 95 ARG A C 1
ATOM 733 O O . ARG A 1 95 ? 31.793 4.758 -38.870 1.00 95.69 95 ARG A O 1
ATOM 740 N N . ARG A 1 96 ? 32.992 6.523 -39.572 1.00 96.88 96 ARG A N 1
ATOM 741 C CA . ARG A 1 96 ? 32.889 7.265 -38.299 1.00 96.88 96 ARG A CA 1
ATOM 742 C C . ARG A 1 96 ? 31.440 7.540 -37.897 1.00 96.88 96 ARG A C 1
ATOM 744 O O . ARG A 1 96 ? 31.087 7.363 -36.732 1.00 96.88 96 ARG A O 1
ATOM 751 N N . ARG A 1 97 ? 30.580 7.925 -38.848 1.00 96.88 97 ARG A N 1
ATOM 752 C CA . ARG A 1 97 ? 29.141 8.127 -38.599 1.00 96.88 97 ARG A CA 1
ATOM 753 C C . ARG A 1 97 ? 28.438 6.838 -38.188 1.00 96.88 97 ARG A C 1
ATOM 755 O O . ARG A 1 97 ? 27.638 6.884 -37.262 1.00 96.88 97 ARG A O 1
ATOM 762 N N . MET A 1 98 ? 28.743 5.708 -38.825 1.00 97.69 98 MET A N 1
ATOM 763 C CA . MET A 1 98 ? 28.164 4.411 -38.460 1.00 97.69 98 MET A CA 1
ATOM 764 C C . MET A 1 98 ? 28.548 4.010 -37.033 1.00 97.69 98 MET A C 1
ATOM 766 O O . MET A 1 98 ? 27.676 3.627 -36.257 1.00 97.69 98 MET A O 1
ATOM 770 N N . LEU A 1 99 ? 29.819 4.175 -36.652 1.00 97.25 99 LEU A N 1
ATOM 771 C CA . LEU A 1 99 ? 30.280 3.886 -35.289 1.00 97.25 99 LEU A CA 1
ATOM 772 C C . LEU A 1 99 ? 29.643 4.828 -34.256 1.00 97.25 99 LEU A C 1
ATOM 774 O O . LEU A 1 99 ? 29.137 4.371 -33.232 1.00 97.25 99 LEU A O 1
ATOM 778 N N . SER A 1 100 ? 29.600 6.132 -34.545 1.00 98.19 100 SER A N 1
ATOM 779 C CA . SER A 1 100 ? 28.981 7.125 -33.660 1.00 98.19 100 SER A CA 1
ATOM 780 C C . SER A 1 100 ? 27.470 6.913 -33.506 1.00 98.19 100 SER A C 1
ATOM 782 O O . SER A 1 100 ? 26.953 6.993 -32.393 1.00 98.19 100 SER A O 1
ATOM 784 N N . ASN A 1 101 ? 26.761 6.592 -34.593 1.00 98.38 101 ASN A N 1
ATOM 785 C CA . ASN A 1 101 ? 25.329 6.296 -34.564 1.00 98.38 101 ASN A CA 1
ATOM 786 C C . ASN A 1 101 ? 25.042 4.995 -33.806 1.00 98.38 101 ASN A C 1
ATOM 788 O O . ASN A 1 101 ? 24.151 4.956 -32.962 1.00 98.38 101 ASN A O 1
ATOM 792 N N . ARG A 1 102 ? 25.851 3.953 -34.029 1.00 98.19 102 ARG A N 1
ATOM 793 C CA . ARG A 1 102 ? 25.753 2.701 -33.271 1.00 98.19 102 ARG A CA 1
ATOM 794 C C . ARG A 1 102 ? 25.890 2.958 -31.771 1.00 98.19 102 ARG A C 1
ATOM 796 O O . ARG A 1 102 ? 25.069 2.485 -30.983 1.00 98.19 102 ARG A O 1
ATOM 803 N N . GLU A 1 103 ? 26.887 3.744 -31.379 1.00 98.12 103 GLU A N 1
ATOM 804 C CA . GLU A 1 103 ? 27.115 4.090 -29.978 1.00 98.12 103 GLU A CA 1
ATOM 805 C C . GLU A 1 103 ? 26.001 4.993 -29.415 1.00 98.12 103 GLU A C 1
ATOM 807 O O . GLU A 1 103 ? 25.535 4.782 -28.293 1.00 98.12 103 GLU A O 1
ATOM 812 N N . SER A 1 104 ? 25.492 5.958 -30.185 1.00 97.75 104 SER A N 1
ATOM 813 C CA . SER A 1 104 ? 24.398 6.831 -29.737 1.00 97.75 104 SER A CA 1
ATOM 814 C C . SER A 1 104 ? 23.068 6.080 -29.604 1.00 97.75 104 SER A C 1
ATOM 816 O O . SER A 1 104 ? 22.348 6.286 -28.620 1.00 97.75 104 SER A O 1
ATOM 818 N N . ALA A 1 105 ? 22.772 5.147 -30.512 1.00 98.25 105 ALA A N 1
ATOM 819 C CA . ALA A 1 105 ? 21.633 4.241 -30.422 1.00 98.25 105 ALA A CA 1
ATOM 820 C C . ALA A 1 105 ? 21.743 3.345 -29.182 1.00 98.25 105 ALA A C 1
ATOM 822 O O . ALA A 1 105 ? 20.777 3.243 -28.419 1.00 98.25 105 ALA A O 1
ATOM 823 N N . ARG A 1 106 ? 22.929 2.774 -28.914 1.00 98.44 106 ARG A N 1
ATOM 824 C CA . ARG A 1 106 ? 23.198 2.001 -27.691 1.00 98.44 106 ARG A CA 1
ATOM 825 C C . ARG A 1 106 ? 22.947 2.839 -26.438 1.00 98.44 106 ARG A C 1
ATOM 827 O O . ARG A 1 106 ? 22.180 2.422 -25.572 1.00 98.44 106 ARG A O 1
ATOM 834 N N . ARG A 1 107 ? 23.521 4.044 -26.349 1.00 98.50 107 ARG A N 1
ATOM 835 C CA . ARG A 1 107 ? 23.311 4.960 -25.209 1.00 98.50 107 ARG A CA 1
ATOM 836 C C . ARG A 1 107 ? 21.845 5.344 -25.041 1.00 98.50 107 ARG A C 1
ATOM 838 O O . ARG A 1 107 ? 21.359 5.415 -23.916 1.00 98.50 107 ARG A O 1
ATOM 845 N N . SER A 1 108 ? 21.132 5.572 -26.142 1.00 98.56 108 SER A N 1
ATOM 846 C CA . SER A 1 108 ? 19.699 5.870 -26.122 1.00 98.56 108 SER A CA 1
ATOM 847 C C . SER A 1 108 ? 18.891 4.705 -25.544 1.00 98.56 108 SER A C 1
ATOM 849 O O . SER A 1 108 ? 18.108 4.913 -24.614 1.00 98.56 108 SER A O 1
ATOM 851 N N . ARG A 1 109 ? 19.148 3.473 -26.013 1.00 98.50 109 ARG A N 1
ATOM 852 C CA . ARG A 1 109 ? 18.538 2.248 -25.468 1.00 98.50 109 ARG A CA 1
ATOM 853 C C . ARG A 1 109 ? 18.848 2.090 -23.978 1.00 98.50 109 ARG A C 1
ATOM 855 O O . ARG A 1 109 ? 17.924 1.909 -23.194 1.00 98.50 109 ARG A O 1
ATOM 862 N N . MET A 1 110 ? 20.107 2.271 -23.571 1.00 98.50 110 MET A N 1
ATOM 863 C CA . MET A 1 110 ? 20.510 2.190 -22.161 1.00 98.50 110 MET A CA 1
ATOM 864 C C . MET A 1 110 ? 19.818 3.237 -21.280 1.00 98.50 110 MET A C 1
ATOM 866 O O . MET A 1 110 ? 19.389 2.914 -20.175 1.00 98.50 110 MET A O 1
ATOM 870 N N . ARG A 1 111 ? 19.665 4.484 -21.748 1.00 98.50 111 ARG A N 1
ATOM 871 C CA . ARG A 1 111 ? 18.932 5.524 -21.002 1.00 98.50 111 ARG A CA 1
ATOM 872 C C . ARG A 1 111 ? 17.460 5.162 -20.819 1.00 98.50 111 ARG A C 1
ATOM 874 O O . ARG A 1 111 ? 16.954 5.271 -19.705 1.00 98.50 111 ARG A O 1
ATOM 881 N N . LYS A 1 112 ? 16.794 4.698 -21.882 1.00 98.50 112 LYS A N 1
ATOM 882 C CA . LYS A 1 112 ? 15.396 4.244 -21.804 1.00 98.50 112 LYS A CA 1
ATOM 883 C C . LYS A 1 112 ? 15.251 3.043 -20.868 1.00 98.50 112 LYS A C 1
ATOM 885 O O . LYS A 1 112 ? 14.350 3.046 -20.038 1.00 98.50 112 LYS A O 1
ATOM 890 N N . GLN A 1 113 ? 16.170 2.079 -20.934 1.00 98.31 113 GLN A N 1
ATOM 891 C CA . GLN A 1 113 ? 16.172 0.918 -20.044 1.00 98.31 113 GLN A CA 1
ATOM 892 C C . GLN A 1 113 ? 16.282 1.330 -18.570 1.00 98.31 113 GLN A C 1
ATOM 894 O O . GLN A 1 113 ? 15.458 0.910 -17.763 1.00 98.31 113 GLN A O 1
ATOM 899 N N . ARG A 1 114 ? 17.232 2.212 -18.228 1.00 98.31 114 ARG A N 1
ATOM 900 C CA . ARG A 1 114 ? 17.370 2.740 -16.858 1.00 98.31 114 ARG A CA 1
ATOM 901 C C . ARG A 1 114 ? 16.128 3.495 -16.397 1.00 98.31 114 ARG A C 1
ATOM 903 O O . ARG A 1 114 ? 15.746 3.391 -15.238 1.00 98.31 114 ARG A O 1
ATOM 910 N N . HIS A 1 115 ? 15.488 4.253 -17.287 1.00 98.38 115 HIS A N 1
ATOM 911 C CA . HIS A 1 115 ? 14.251 4.954 -16.950 1.00 98.38 115 HIS A CA 1
ATOM 912 C C . HIS A 1 115 ? 13.110 3.973 -16.637 1.00 98.38 115 HIS A C 1
ATOM 914 O O . HIS A 1 115 ? 12.428 4.139 -15.630 1.00 98.38 115 HIS A O 1
ATOM 920 N N . LEU A 1 116 ? 12.951 2.916 -17.441 1.00 98.50 116 LEU A N 1
ATOM 921 C CA . LEU A 1 116 ? 11.969 1.859 -17.181 1.00 98.50 116 LEU A CA 1
ATOM 922 C C . LEU A 1 116 ? 12.250 1.124 -15.867 1.00 98.50 116 LEU A C 1
ATOM 924 O O . LEU A 1 116 ? 11.324 0.838 -15.113 1.00 98.50 116 LEU A O 1
ATOM 928 N N . GLU A 1 117 ? 13.514 0.829 -15.578 1.00 98.38 117 GLU A N 1
ATOM 929 C CA . GLU A 1 117 ? 13.925 0.216 -14.315 1.00 98.38 117 GLU A CA 1
ATOM 930 C C . GLU A 1 117 ? 13.628 1.125 -13.116 1.00 98.38 117 GLU A C 1
ATOM 932 O O . GLU A 1 117 ? 13.024 0.682 -12.142 1.00 98.38 117 GLU A O 1
ATOM 937 N N . ASN A 1 118 ? 13.944 2.418 -13.215 1.00 98.38 118 ASN A N 1
ATOM 938 C CA . ASN A 1 118 ? 13.613 3.397 -12.182 1.00 98.38 118 ASN A CA 1
ATOM 939 C C . ASN A 1 118 ? 12.097 3.474 -11.927 1.00 98.38 118 ASN A C 1
ATOM 941 O O . ASN A 1 118 ? 11.666 3.442 -10.777 1.00 98.38 118 ASN A O 1
ATOM 945 N N . LEU A 1 119 ? 11.276 3.514 -12.983 1.00 98.44 119 LEU A N 1
ATOM 946 C CA . LEU A 1 119 ? 9.815 3.503 -12.846 1.00 98.44 119 LEU A CA 1
ATOM 947 C C . LEU A 1 119 ? 9.308 2.211 -12.187 1.00 98.44 119 LEU A C 1
ATOM 949 O O . LEU A 1 119 ? 8.437 2.264 -11.319 1.00 98.44 119 LEU A O 1
ATOM 953 N N . ARG A 1 120 ? 9.872 1.051 -12.544 1.00 98.25 120 ARG A N 1
ATOM 954 C CA . ARG A 1 120 ? 9.550 -0.232 -11.893 1.00 98.25 120 ARG A CA 1
ATOM 955 C C . ARG A 1 120 ? 9.912 -0.218 -10.408 1.00 98.25 120 ARG A C 1
ATOM 957 O O . ARG A 1 120 ? 9.116 -0.674 -9.591 1.00 98.25 120 ARG A O 1
ATOM 964 N N . ASN A 1 121 ? 11.065 0.344 -10.054 1.00 98.38 121 ASN A N 1
ATOM 965 C CA . ASN A 1 121 ? 11.495 0.475 -8.663 1.00 98.38 121 ASN A CA 1
ATOM 966 C C . ASN A 1 121 ? 10.566 1.398 -7.869 1.00 98.38 121 ASN A C 1
ATOM 968 O O . ASN A 1 121 ? 10.163 1.043 -6.762 1.00 98.38 121 ASN A O 1
ATOM 972 N N . GLN A 1 122 ? 10.158 2.533 -8.445 1.00 98.38 122 GLN A N 1
ATOM 973 C CA . GLN A 1 122 ? 9.185 3.436 -7.822 1.00 98.38 122 GLN A CA 1
ATOM 974 C C . GLN A 1 122 ? 7.828 2.759 -7.607 1.00 98.38 122 GLN A C 1
ATOM 976 O O . GLN A 1 122 ? 7.265 2.850 -6.517 1.00 98.38 122 GLN A O 1
ATOM 981 N N . LEU A 1 123 ? 7.330 2.021 -8.603 1.00 98.38 123 LEU A N 1
ATOM 982 C CA . LEU A 1 123 ? 6.089 1.258 -8.473 1.00 98.38 123 LEU A CA 1
ATOM 983 C C . LEU A 1 123 ? 6.188 0.211 -7.357 1.00 98.38 123 LEU A C 1
ATOM 985 O O . LEU A 1 123 ? 5.270 0.081 -6.551 1.00 98.38 123 LEU A O 1
ATOM 989 N N . ASN A 1 124 ? 7.293 -0.532 -7.298 1.00 98.06 124 ASN A N 1
ATOM 990 C CA . ASN A 1 124 ? 7.507 -1.540 -6.263 1.00 98.06 124 ASN A CA 1
ATOM 991 C C . ASN A 1 124 ? 7.597 -0.911 -4.870 1.00 98.06 124 ASN A C 1
ATOM 993 O O . ASN A 1 124 ? 6.958 -1.414 -3.949 1.00 98.06 124 ASN A O 1
ATOM 997 N N . LYS A 1 125 ? 8.311 0.211 -4.727 1.00 98.25 125 LYS A N 1
ATOM 998 C CA . LYS A 1 125 ? 8.374 0.975 -3.476 1.00 98.25 125 LYS A CA 1
ATOM 999 C C . LYS A 1 125 ? 6.978 1.409 -3.025 1.00 98.25 125 LYS A C 1
ATOM 1001 O O . LYS A 1 125 ? 6.567 1.061 -1.924 1.00 98.25 125 LYS A O 1
ATOM 1006 N N . CYS A 1 126 ? 6.215 2.051 -3.909 1.00 98.19 126 CYS A N 1
ATOM 1007 C CA . CYS A 1 126 ? 4.848 2.481 -3.613 1.00 98.19 126 CYS A CA 1
ATOM 1008 C C . CYS A 1 126 ? 3.933 1.297 -3.247 1.00 98.19 126 CYS A C 1
ATOM 1010 O O . CYS A 1 126 ? 3.123 1.391 -2.329 1.00 98.19 126 CYS A O 1
ATOM 1012 N N . ARG A 1 127 ? 4.083 0.143 -3.911 1.00 98.25 127 ARG A N 1
ATOM 1013 C CA . ARG A 1 127 ? 3.336 -1.080 -3.570 1.00 98.25 127 ARG A CA 1
ATOM 1014 C C . ARG A 1 127 ? 3.661 -1.599 -2.172 1.00 98.25 127 ARG A C 1
ATOM 1016 O O . ARG A 1 127 ? 2.752 -2.061 -1.487 1.00 98.25 127 ARG A O 1
ATOM 1023 N N . VAL A 1 128 ? 4.928 -1.565 -1.767 1.00 98.12 128 VAL A N 1
ATOM 1024 C CA . VAL A 1 128 ? 5.345 -1.976 -0.418 1.00 98.12 128 VAL A CA 1
ATOM 1025 C C . VAL A 1 128 ? 4.794 -1.004 0.622 1.00 98.12 128 VAL A C 1
ATOM 1027 O O . VAL A 1 128 ? 4.144 -1.449 1.564 1.00 98.12 128 VAL A O 1
ATOM 1030 N N . GLU A 1 129 ? 4.956 0.301 0.403 1.00 98.12 129 GLU A N 1
ATOM 1031 C CA . GLU A 1 129 ? 4.433 1.347 1.294 1.00 98.12 129 GLU A CA 1
ATOM 1032 C C . GLU A 1 129 ? 2.909 1.256 1.447 1.00 98.12 129 GLU A C 1
ATOM 1034 O O . GLU A 1 129 ? 2.386 1.320 2.556 1.00 98.12 129 GLU A O 1
ATOM 1039 N N . ASN A 1 130 ? 2.180 1.028 0.351 1.00 97.75 130 ASN A N 1
ATOM 1040 C CA . ASN A 1 130 ? 0.729 0.851 0.388 1.00 97.75 130 ASN A CA 1
ATOM 1041 C C . ASN A 1 130 ? 0.332 -0.373 1.233 1.00 97.75 130 ASN A C 1
ATOM 1043 O O . ASN A 1 130 ? -0.541 -0.274 2.094 1.00 97.75 130 ASN A O 1
ATOM 1047 N N . ARG A 1 131 ? 1.020 -1.512 1.063 1.00 97.56 131 ARG A N 1
ATOM 1048 C CA . ARG A 1 131 ? 0.783 -2.707 1.893 1.00 97.56 131 ARG A CA 1
ATOM 1049 C C . ARG A 1 131 ? 1.056 -2.439 3.370 1.00 97.56 131 ARG A C 1
ATOM 1051 O O . ARG A 1 131 ? 0.272 -2.864 4.212 1.00 97.56 131 ARG A O 1
ATOM 1058 N N . GLU A 1 132 ? 2.136 -1.734 3.687 1.00 97.69 132 GLU A N 1
ATOM 1059 C CA . GLU A 1 132 ? 2.473 -1.378 5.065 1.00 97.69 132 GLU A CA 1
ATOM 1060 C C . GLU A 1 132 ? 1.407 -0.468 5.692 1.00 97.69 132 GLU A C 1
ATOM 1062 O O . GLU A 1 132 ? 0.924 -0.748 6.791 1.00 97.69 132 GLU A O 1
ATOM 1067 N N . LEU A 1 133 ? 0.985 0.581 4.980 1.00 97.62 133 LEU A N 1
ATOM 1068 C CA . LEU A 1 133 ? -0.081 1.478 5.430 1.00 97.62 133 LEU A CA 1
ATOM 1069 C C . LEU A 1 133 ? -1.402 0.732 5.628 1.00 97.62 133 LEU A C 1
ATOM 1071 O O . LEU A 1 133 ? -2.073 0.941 6.639 1.00 97.62 133 LEU A O 1
ATOM 1075 N N . ASN A 1 134 ? -1.749 -0.175 4.717 1.00 96.44 134 ASN A N 1
ATOM 1076 C CA . ASN A 1 134 ? -2.947 -0.996 4.843 1.00 96.44 134 ASN A CA 1
ATOM 1077 C C . ASN A 1 134 ? -2.877 -1.931 6.062 1.00 96.44 134 ASN A C 1
ATOM 1079 O O . ASN A 1 134 ? -3.849 -2.037 6.804 1.00 96.44 134 ASN A O 1
ATOM 1083 N N . ASN A 1 135 ? -1.725 -2.550 6.332 1.00 96.06 135 ASN A N 1
ATOM 1084 C CA . ASN A 1 135 ? -1.539 -3.379 7.528 1.00 96.06 135 ASN A CA 1
ATOM 1085 C C . ASN A 1 135 ? -1.687 -2.555 8.816 1.00 96.06 135 ASN A C 1
ATOM 1087 O O . ASN A 1 135 ? -2.348 -2.986 9.762 1.00 96.06 135 ASN A O 1
ATOM 1091 N N . ARG A 1 136 ? -1.112 -1.346 8.851 1.00 97.06 136 ARG A N 1
ATOM 1092 C CA . ARG A 1 136 ? -1.258 -0.418 9.985 1.00 97.06 136 ARG A CA 1
ATOM 1093 C C . ARG A 1 136 ? -2.713 0.002 10.182 1.00 97.06 136 ARG A C 1
ATOM 1095 O O . ARG A 1 136 ? -3.185 0.035 11.316 1.00 97.06 136 ARG A O 1
ATOM 1102 N N . LEU A 1 137 ? -3.428 0.281 9.094 1.00 96.81 137 LEU A N 1
ATOM 1103 C CA . LEU A 1 137 ? -4.853 0.596 9.134 1.00 96.81 137 LEU A CA 1
ATOM 1104 C C . LEU A 1 137 ? -5.661 -0.575 9.704 1.00 96.81 137 LEU A C 1
ATOM 1106 O O . LEU A 1 137 ? -6.431 -0.378 10.638 1.00 96.81 137 LEU A O 1
ATOM 1110 N N . GLN A 1 138 ? -5.447 -1.792 9.201 1.00 95.44 138 GLN A N 1
ATOM 1111 C CA . GLN A 1 138 ? -6.125 -2.995 9.692 1.00 95.44 138 GLN A CA 1
ATOM 1112 C C . GLN A 1 138 ? -5.873 -3.230 11.184 1.00 95.44 138 GLN A C 1
ATOM 1114 O O . GLN A 1 138 ? -6.803 -3.539 11.929 1.00 95.44 138 GLN A O 1
ATOM 1119 N N . PHE A 1 139 ? -4.636 -3.024 11.639 1.00 96.19 139 PHE A N 1
ATOM 1120 C CA . PHE A 1 139 ? -4.290 -3.101 13.054 1.00 96.19 139 PHE A CA 1
ATOM 1121 C C . PHE A 1 139 ? -5.082 -2.087 13.892 1.00 96.19 139 PHE A C 1
ATOM 1123 O O . PHE A 1 139 ? -5.706 -2.462 14.886 1.00 96.19 139 PHE A O 1
ATOM 1130 N N . ILE A 1 140 ? -5.121 -0.818 13.474 1.00 96.12 140 ILE A N 1
ATOM 1131 C CA . ILE A 1 140 ? -5.884 0.229 14.170 1.00 96.12 140 ILE A CA 1
ATOM 1132 C C . ILE A 1 140 ? -7.376 -0.117 14.197 1.00 96.12 140 ILE A C 1
ATOM 1134 O O . ILE A 1 140 ? -7.994 -0.032 15.254 1.00 96.12 140 ILE A O 1
ATOM 1138 N N . VAL A 1 141 ? -7.945 -0.561 13.075 1.00 94.19 141 VAL A N 1
ATOM 1139 C CA . VAL A 1 141 ? -9.356 -0.971 12.986 1.00 94.19 141 VAL A CA 1
ATOM 1140 C C . VAL A 1 141 ? -9.661 -2.109 13.961 1.00 94.19 141 VAL A C 1
ATOM 1142 O O . VAL A 1 141 ? -10.646 -2.041 14.696 1.00 94.19 141 VAL A O 1
ATOM 1145 N N . HIS A 1 142 ? -8.800 -3.125 14.037 1.00 94.50 142 HIS A N 1
ATOM 1146 C CA . HIS A 1 142 ? -8.958 -4.215 14.998 1.00 94.50 142 HIS A CA 1
ATOM 1147 C C . HIS A 1 142 ? -8.937 -3.706 16.449 1.00 94.50 142 HIS A C 1
ATOM 1149 O O . HIS A 1 142 ? -9.784 -4.085 17.261 1.00 94.50 142 HIS A O 1
ATOM 1155 N N . HIS A 1 143 ? -8.006 -2.809 16.779 1.00 95.81 143 HIS A N 1
ATOM 1156 C CA . HIS A 1 143 ? -7.931 -2.205 18.109 1.00 95.81 143 HIS A CA 1
ATOM 1157 C C . HIS A 1 143 ? -9.157 -1.357 18.449 1.00 95.81 143 HIS A C 1
ATOM 1159 O O . HIS A 1 143 ? -9.684 -1.474 19.556 1.00 95.81 143 HIS A O 1
ATOM 1165 N N . LEU A 1 144 ? -9.637 -0.549 17.503 1.00 96.06 144 LEU A N 1
ATOM 1166 C CA . LEU A 1 144 ? -10.854 0.242 17.665 1.00 96.06 144 LEU A CA 1
ATOM 1167 C C . LEU A 1 144 ? -12.071 -0.653 17.892 1.00 96.06 144 LEU A C 1
ATOM 1169 O O . LEU A 1 144 ? -12.849 -0.383 18.802 1.00 96.06 144 LEU A O 1
ATOM 1173 N N . ASN A 1 145 ? -12.206 -1.743 17.134 1.00 94.44 145 ASN A N 1
ATOM 1174 C CA . ASN A 1 145 ? -13.288 -2.706 17.330 1.00 94.44 145 ASN A CA 1
ATOM 1175 C C . ASN A 1 145 ? -13.230 -3.350 18.717 1.00 94.44 145 ASN A C 1
ATOM 1177 O O . ASN A 1 145 ? -14.259 -3.438 19.382 1.00 94.44 145 ASN A O 1
ATOM 1181 N N . ARG A 1 146 ? -12.037 -3.717 19.201 1.00 95.06 146 ARG A N 1
ATOM 1182 C CA . ARG A 1 146 ? -11.872 -4.270 20.553 1.00 95.06 146 ARG A CA 1
ATOM 1183 C C . ARG A 1 146 ? -12.299 -3.277 21.639 1.00 95.06 146 ARG A C 1
ATOM 1185 O O . ARG A 1 146 ? -13.065 -3.629 22.533 1.00 95.06 146 ARG A O 1
ATOM 1192 N N . ILE A 1 147 ? -11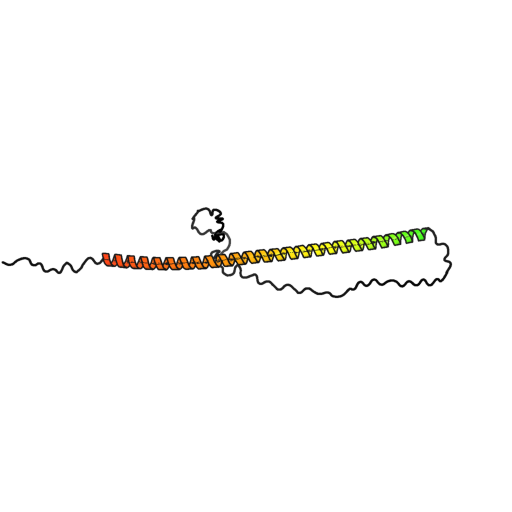.850 -2.025 21.534 1.00 95.69 147 ILE A N 1
ATOM 1193 C CA . ILE A 1 147 ? -12.234 -0.956 22.470 1.00 95.69 147 ILE A CA 1
ATOM 1194 C C . ILE A 1 147 ? -13.741 -0.687 22.385 1.00 95.69 147 ILE A C 1
ATOM 1196 O O . ILE A 1 147 ? -14.395 -0.491 23.406 1.00 95.69 147 ILE A O 1
ATOM 1200 N N . ARG A 1 148 ? -14.319 -0.713 21.179 1.00 93.75 148 ARG A N 1
ATOM 1201 C CA . ARG A 1 148 ? -15.761 -0.552 20.965 1.00 93.75 148 ARG A CA 1
ATOM 1202 C C . ARG A 1 148 ? -16.551 -1.640 21.685 1.00 93.75 148 ARG A C 1
ATOM 1204 O O . ARG A 1 148 ? -17.498 -1.308 22.395 1.00 93.75 148 ARG A O 1
ATOM 1211 N N . THR A 1 149 ? -16.165 -2.906 21.526 1.00 96.12 149 THR A N 1
ATOM 1212 C CA . THR A 1 149 ? -16.839 -4.029 22.194 1.00 96.12 149 THR A CA 1
ATOM 1213 C C . THR A 1 149 ? -16.727 -3.933 23.712 1.00 96.12 149 THR A C 1
ATOM 1215 O O . THR A 1 149 ? -17.719 -4.112 24.411 1.00 96.12 149 THR A O 1
ATOM 1218 N N . GLU A 1 150 ? -15.555 -3.559 24.229 1.00 96.81 150 GLU A N 1
ATOM 1219 C CA . GLU A 1 150 ? -15.343 -3.368 25.665 1.00 96.81 150 GLU A CA 1
ATOM 1220 C C . GLU A 1 150 ? -16.185 -2.206 26.210 1.00 96.81 150 GLU A C 1
ATOM 1222 O O . GLU A 1 150 ? -16.824 -2.321 27.253 1.00 96.81 150 GLU A O 1
ATOM 1227 N N . ASN A 1 151 ? -16.276 -1.099 25.470 1.00 97.38 151 ASN A N 1
ATOM 1228 C CA . ASN A 1 151 ? -17.106 0.038 25.855 1.00 97.38 151 ASN A CA 1
ATOM 1229 C C . ASN A 1 151 ? -18.601 -0.312 25.871 1.00 97.38 151 ASN A C 1
ATOM 1231 O O . ASN A 1 151 ? -19.322 0.109 26.775 1.00 97.38 151 ASN A O 1
ATOM 1235 N N . GLN A 1 152 ? -19.068 -1.087 24.887 1.00 96.19 152 GLN A N 1
ATOM 1236 C CA . GLN A 1 152 ? -20.442 -1.592 24.856 1.00 96.19 152 GLN A CA 1
ATOM 1237 C C . GLN A 1 152 ? -20.722 -2.508 26.049 1.00 96.19 152 GLN A C 1
ATOM 1239 O O . GLN A 1 152 ? -21.743 -2.334 26.715 1.00 96.19 152 GLN A O 1
ATOM 1244 N N . TRP A 1 153 ? -19.792 -3.409 26.367 1.00 97.69 153 TRP A N 1
ATOM 1245 C CA . TRP A 1 153 ? -19.892 -4.267 27.543 1.00 97.69 153 TRP A CA 1
ATOM 1246 C C . TRP A 1 153 ? -19.976 -3.444 28.839 1.00 97.69 153 TRP A C 1
ATOM 1248 O O . TRP A 1 153 ? -20.952 -3.575 29.575 1.00 97.69 153 TRP A O 1
ATOM 1258 N N . LEU A 1 154 ? -19.069 -2.487 29.061 1.00 97.88 154 LEU A N 1
ATOM 1259 C CA . LEU A 1 154 ? -19.103 -1.597 30.234 1.00 97.88 154 LEU A CA 1
ATOM 1260 C C . LEU A 1 154 ? -20.388 -0.758 30.325 1.00 97.88 154 LEU A C 1
ATOM 1262 O O . LEU A 1 154 ? -20.868 -0.455 31.419 1.00 97.88 154 LEU A O 1
ATOM 1266 N N . ARG A 1 155 ? -20.953 -0.343 29.186 1.00 97.12 155 ARG A N 1
ATOM 1267 C CA . ARG A 1 155 ? -22.249 0.350 29.151 1.00 97.12 155 ARG A CA 1
ATOM 1268 C C . ARG A 1 155 ? -23.386 -0.574 29.573 1.00 97.12 155 ARG A C 1
ATOM 1270 O O . ARG A 1 155 ? -24.229 -0.132 30.347 1.00 97.12 155 ARG A O 1
ATOM 1277 N N . SER A 1 156 ? -23.382 -1.828 29.123 1.00 97.19 156 SER A N 1
ATOM 1278 C CA . SER A 1 156 ? -24.373 -2.822 29.548 1.00 97.19 156 SER A CA 1
ATOM 1279 C C . SER A 1 156 ? -24.268 -3.139 31.046 1.00 97.19 156 SER A C 1
ATOM 1281 O O . SER A 1 156 ? -25.269 -3.066 31.758 1.00 97.19 156 SER A O 1
ATOM 1283 N N . GLU A 1 157 ? -23.052 -3.351 31.558 1.00 98.06 157 GLU A N 1
ATOM 1284 C CA . GLU A 1 157 ? -22.772 -3.564 32.984 1.00 98.06 157 GLU A CA 1
ATOM 1285 C C . GLU A 1 157 ? -23.320 -2.399 33.819 1.00 98.06 157 GLU A C 1
ATOM 1287 O O . GLU A 1 157 ? -24.088 -2.586 34.762 1.00 98.06 157 GLU A O 1
ATOM 1292 N N . ARG A 1 158 ? -23.007 -1.166 33.402 1.00 97.94 158 ARG A N 1
ATOM 1293 C CA . ARG A 1 158 ? -23.529 0.051 34.025 1.00 97.94 158 ARG A CA 1
ATOM 1294 C C . ARG A 1 158 ? -25.056 0.055 34.057 1.00 97.94 158 ARG A C 1
ATOM 1296 O O . ARG A 1 158 ? -25.617 0.352 35.106 1.00 97.94 158 ARG A O 1
ATOM 1303 N N . THR A 1 159 ? -25.727 -0.235 32.941 1.00 97.75 159 THR A N 1
ATOM 1304 C CA . THR A 1 159 ? -27.200 -0.241 32.907 1.00 97.75 159 THR A CA 1
ATOM 1305 C C . THR A 1 159 ? -27.794 -1.272 33.862 1.00 97.75 159 THR A C 1
ATOM 1307 O O . THR A 1 159 ? -28.753 -0.954 34.557 1.00 97.75 159 THR A O 1
ATOM 1310 N N . VAL A 1 160 ? -27.180 -2.453 33.974 1.00 97.75 160 VAL A N 1
ATOM 1311 C CA . VAL A 1 160 ? -27.613 -3.501 34.911 1.00 97.75 160 VAL A CA 1
ATOM 1312 C C . VAL A 1 160 ? -27.433 -3.053 36.362 1.00 97.7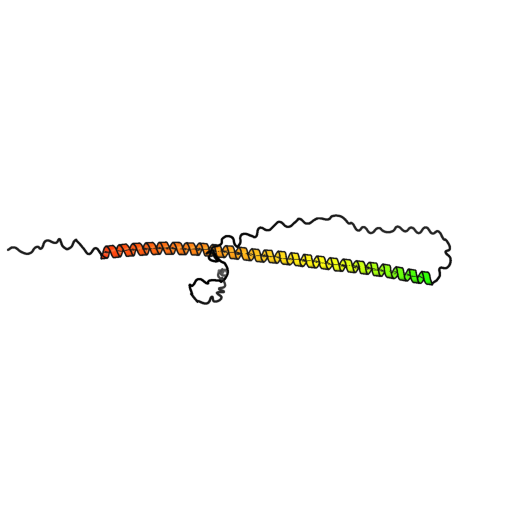5 160 VAL A C 1
ATOM 1314 O O . VAL A 1 160 ? -28.336 -3.226 37.177 1.00 97.75 160 VAL A O 1
ATOM 1317 N N . LEU A 1 161 ? -26.291 -2.451 36.702 1.00 97.94 161 LEU A N 1
ATOM 1318 C CA . LEU A 1 161 ? -26.054 -1.939 38.056 1.00 97.94 161 LEU A CA 1
ATOM 1319 C C . LEU A 1 161 ? -27.028 -0.811 38.420 1.00 97.94 161 LEU A C 1
ATOM 1321 O O . LEU A 1 161 ? -27.533 -0.782 39.540 1.00 97.94 161 LEU A O 1
ATOM 1325 N N . TRP A 1 162 ? -27.335 0.080 37.474 1.00 97.75 162 TRP A N 1
ATOM 1326 C CA . TRP A 1 162 ? -28.330 1.137 37.672 1.00 97.75 162 TRP A CA 1
ATOM 1327 C C . TRP A 1 162 ? -29.743 0.594 37.868 1.00 97.75 162 TRP A C 1
ATOM 1329 O O . TRP A 1 162 ? -30.458 1.106 38.724 1.00 97.75 162 TRP A O 1
ATOM 1339 N N . GLN A 1 163 ? -30.134 -0.443 37.123 1.00 97.62 163 GLN A N 1
ATOM 1340 C CA . GLN A 1 163 ? -31.414 -1.124 37.333 1.00 97.62 163 GLN A CA 1
ATOM 1341 C C . GLN A 1 163 ? -31.494 -1.707 38.744 1.00 97.62 163 GLN A C 1
ATOM 1343 O O . GLN A 1 163 ? -32.407 -1.364 39.481 1.00 97.62 163 GLN A O 1
ATOM 1348 N N . LYS A 1 164 ? -30.476 -2.464 39.175 1.00 97.25 164 LYS A N 1
ATOM 1349 C CA . LYS A 1 164 ? -30.425 -3.024 40.537 1.00 97.25 164 LYS A CA 1
ATOM 1350 C C . LYS A 1 164 ? -30.511 -1.953 41.624 1.00 97.25 164 LYS A C 1
ATOM 1352 O O . LYS A 1 164 ? -31.205 -2.139 42.617 1.00 97.25 164 LYS A O 1
ATOM 1357 N N . LEU A 1 165 ? -29.797 -0.838 41.450 1.00 97.19 165 LEU A N 1
ATOM 1358 C CA . LEU A 1 165 ? -29.853 0.275 42.396 1.00 97.19 165 LEU A CA 1
ATOM 1359 C C . LEU A 1 165 ? -31.259 0.876 42.442 1.00 97.19 165 LEU A C 1
ATOM 1361 O O . LEU A 1 165 ? -31.787 1.089 43.529 1.00 97.19 165 LEU A O 1
ATOM 1365 N N . SER A 1 166 ? -31.868 1.099 41.275 1.00 96.44 166 SER A N 1
ATOM 1366 C CA . SER A 1 166 ? -33.247 1.572 41.179 1.00 96.44 166 SER A CA 1
ATOM 1367 C C . SER A 1 166 ? -34.206 0.621 41.898 1.00 96.44 166 SER A C 1
ATOM 1369 O O . SER A 1 166 ? -35.002 1.076 42.714 1.00 96.44 166 SER A O 1
ATOM 1371 N N . ASP A 1 167 ? -34.092 -0.687 41.671 1.00 95.62 167 ASP A N 1
ATOM 1372 C CA . ASP A 1 167 ? -34.934 -1.701 42.312 1.00 95.62 167 ASP A CA 1
ATOM 1373 C C . ASP A 1 167 ? -34.819 -1.645 43.842 1.00 95.62 167 ASP A C 1
ATOM 1375 O O . ASP A 1 167 ? -35.834 -1.599 44.538 1.00 95.62 167 ASP A O 1
ATOM 1379 N N . PHE A 1 168 ? -33.596 -1.557 44.381 1.00 95.44 168 PHE A N 1
ATOM 1380 C CA . PHE A 1 168 ? -33.396 -1.398 45.824 1.00 95.44 168 PHE A CA 1
ATOM 1381 C C . PHE A 1 168 ? -33.983 -0.092 46.355 1.00 95.44 168 PHE A C 1
ATOM 1383 O O . PHE A 1 168 ? -34.646 -0.107 47.389 1.00 95.44 168 PHE A O 1
ATOM 1390 N N . THR A 1 169 ? -33.786 1.031 45.657 1.00 94.06 169 THR A N 1
ATOM 1391 C CA . THR A 1 169 ? -34.372 2.310 46.087 1.00 94.06 169 THR A CA 1
ATOM 1392 C C . THR A 1 169 ? -35.896 2.273 46.083 1.00 94.06 169 THR A C 1
ATOM 1394 O O . THR A 1 169 ? -36.503 2.795 47.011 1.00 94.06 169 THR A O 1
ATOM 1397 N N . GLN A 1 170 ? -36.519 1.603 45.108 1.00 92.81 170 GLN A N 1
ATOM 1398 C CA . GLN A 1 170 ? -37.968 1.420 45.087 1.00 92.81 170 GLN A CA 1
ATOM 1399 C C . GLN A 1 170 ? -38.427 0.608 46.301 1.00 92.81 170 GLN A C 1
ATOM 1401 O O . GLN A 1 170 ? -39.312 1.060 47.019 1.00 92.81 170 GLN A O 1
ATOM 1406 N N . ILE A 1 171 ? -37.792 -0.537 46.586 1.00 92.31 171 ILE A N 1
ATOM 1407 C CA . ILE A 1 171 ? -38.122 -1.371 47.758 1.00 92.31 171 ILE A CA 1
ATOM 1408 C C . ILE A 1 171 ? -38.027 -0.565 49.059 1.00 92.31 171 ILE A C 1
ATOM 1410 O O . ILE A 1 171 ? -38.930 -0.642 49.889 1.00 92.31 171 ILE A O 1
ATOM 1414 N N . LEU A 1 172 ? -36.963 0.225 49.229 1.00 90.19 172 LEU A N 1
ATOM 1415 C CA . LEU A 1 172 ? -36.774 1.047 50.427 1.00 90.19 172 LEU A CA 1
ATOM 1416 C C . LEU A 1 172 ? -37.874 2.105 50.572 1.00 90.19 172 LEU A C 1
ATOM 1418 O O . LEU A 1 172 ? -38.442 2.235 51.652 1.00 90.19 172 LEU A O 1
ATOM 1422 N N . VAL A 1 173 ? -38.235 2.792 49.484 1.00 90.31 173 VAL A N 1
ATOM 1423 C CA . VAL A 1 173 ? -39.338 3.766 49.485 1.00 90.31 173 VAL A CA 1
ATOM 1424 C C . VAL A 1 173 ? -40.677 3.089 49.799 1.00 90.31 173 VAL A C 1
ATOM 1426 O O . VAL A 1 173 ? -41.454 3.613 50.593 1.00 90.31 173 VAL A O 1
ATOM 1429 N N . PHE A 1 174 ? -40.949 1.903 49.242 1.00 83.75 174 PHE A N 1
ATOM 1430 C CA . PHE A 1 174 ? -42.152 1.132 49.584 1.00 83.75 174 PHE A CA 1
ATOM 1431 C C . PHE A 1 174 ? -42.193 0.744 51.067 1.00 83.75 174 PHE A C 1
ATOM 1433 O O . PHE A 1 174 ? -43.264 0.763 51.671 1.00 83.75 174 PHE A O 1
ATOM 1440 N N . GLN A 1 175 ? -41.046 0.409 51.663 1.00 79.12 175 GLN A N 1
ATOM 1441 C CA . GLN A 1 175 ? -40.962 0.031 53.071 1.00 79.12 175 GLN A CA 1
ATOM 1442 C C . GLN A 1 175 ? -41.090 1.235 54.017 1.00 79.12 175 GLN A C 1
ATOM 1444 O O . GLN A 1 175 ? -41.725 1.115 55.063 1.00 79.12 175 GLN A O 1
ATOM 1449 N N . GLU A 1 176 ? -40.567 2.404 53.640 1.00 68.12 176 GLU A N 1
ATOM 1450 C CA . GLU A 1 176 ? -40.790 3.665 54.366 1.00 68.12 176 GLU A CA 1
ATOM 1451 C C . GLU A 1 176 ? -42.260 4.119 54.322 1.00 68.12 176 GLU A C 1
ATOM 1453 O O . GLU A 1 176 ? -42.748 4.717 55.280 1.00 68.12 176 GLU A O 1
ATOM 1458 N N . LEU A 1 177 ? -42.992 3.786 53.252 1.00 59.78 177 LEU A N 1
ATOM 1459 C CA . LEU A 1 177 ? -44.430 4.052 53.121 1.00 59.78 177 LEU A CA 1
ATOM 1460 C C . LEU A 1 177 ? -45.327 3.033 53.854 1.00 59.78 177 LEU A C 1
ATOM 1462 O O . LEU A 1 177 ? -46.546 3.192 53.837 1.00 59.78 177 LEU A O 1
ATOM 1466 N N . HIS A 1 178 ? -44.749 2.041 54.546 1.00 58.91 178 HIS A N 1
ATOM 1467 C CA . HIS A 1 178 ? -45.456 1.095 55.422 1.00 58.91 178 HIS A CA 1
ATOM 1468 C C . HIS A 1 178 ? -45.047 1.272 56.906 1.00 58.91 178 HIS A C 1
ATOM 1470 O O . HIS A 1 178 ? -44.457 0.372 57.516 1.00 58.9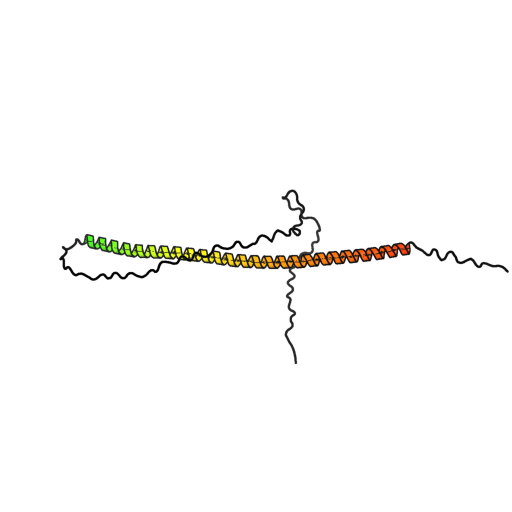1 178 HIS A O 1
ATOM 1476 N N . PRO A 1 179 ? -45.339 2.419 57.551 1.00 53.81 179 PRO A N 1
ATOM 1477 C CA . PRO A 1 179 ? -45.163 2.554 58.990 1.00 53.81 179 PRO A CA 1
ATOM 1478 C C . PRO A 1 179 ? -46.213 1.713 59.735 1.00 53.81 179 PRO A C 1
ATOM 1480 O O . PRO A 1 179 ? -47.332 2.148 59.958 1.00 53.81 179 PRO A O 1
ATOM 1483 N N . LEU A 1 180 ? -45.824 0.502 60.138 1.00 54.31 180 LEU A N 1
ATOM 1484 C CA . LEU A 1 180 ? -46.367 -0.259 61.273 1.00 54.31 180 LEU A CA 1
ATOM 1485 C C . LEU A 1 180 ? -47.893 -0.176 61.515 1.00 54.31 180 LEU A C 1
ATOM 1487 O O . LEU A 1 180 ? -48.332 0.288 62.567 1.00 54.31 180 LEU A O 1
ATOM 1491 N N . ASP A 1 181 ? -48.692 -0.819 60.662 1.00 52.50 181 ASP A N 1
ATOM 1492 C CA . ASP A 1 181 ? -50.107 -1.146 60.947 1.00 52.50 181 ASP A CA 1
ATOM 1493 C C . ASP A 1 181 ? -50.286 -2.202 62.073 1.00 52.50 181 ASP A C 1
ATOM 1495 O O . ASP A 1 181 ? -51.341 -2.818 62.225 1.00 52.50 181 ASP A O 1
ATOM 1499 N N . HIS A 1 182 ? -49.251 -2.457 62.883 1.00 54.41 182 HIS A N 1
ATOM 1500 C CA . HIS A 1 182 ? -49.242 -3.503 63.912 1.00 54.41 182 HIS A CA 1
ATOM 1501 C C . HIS A 1 182 ? -49.036 -3.002 65.347 1.00 54.41 182 HIS A C 1
ATOM 1503 O O . HIS A 1 182 ? -49.083 -3.814 66.267 1.00 54.41 182 HIS A O 1
ATOM 1509 N N . ILE A 1 183 ? -48.875 -1.693 65.583 1.00 53.03 183 ILE A N 1
ATOM 1510 C CA . ILE A 1 183 ? -48.775 -1.152 66.958 1.00 53.03 183 ILE A CA 1
ATOM 1511 C C . ILE A 1 183 ? -50.125 -0.618 67.483 1.00 53.03 183 ILE A C 1
ATOM 1513 O O . ILE A 1 183 ? -50.279 -0.393 68.680 1.00 53.03 183 ILE A O 1
ATOM 1517 N N . SER A 1 184 ? -51.161 -0.507 66.644 1.00 52.03 184 SER A N 1
ATOM 1518 C CA . SER A 1 184 ? -52.501 -0.065 67.077 1.00 52.03 184 SER A CA 1
ATOM 1519 C C . SER A 1 184 ? -53.382 -1.163 67.699 1.00 52.03 184 SER A C 1
ATOM 1521 O O . SER A 1 184 ? -54.459 -0.850 68.196 1.00 52.03 184 SER A O 1
ATOM 1523 N N . ASN A 1 185 ? -52.928 -2.422 67.751 1.00 53.19 185 ASN A N 1
ATOM 1524 C CA . ASN A 1 185 ? -53.667 -3.545 68.351 1.00 53.19 185 ASN A CA 1
ATOM 1525 C C . ASN A 1 185 ? -53.025 -4.070 69.647 1.00 53.19 185 ASN A C 1
ATOM 1527 O O . ASN A 1 185 ? -52.985 -5.276 69.881 1.00 53.19 185 ASN A O 1
ATOM 1531 N N . ILE A 1 186 ? -52.543 -3.180 70.517 1.00 53.31 186 ILE A N 1
ATOM 1532 C CA . ILE A 1 186 ? -52.377 -3.526 71.934 1.00 53.31 186 ILE A CA 1
ATOM 1533 C C . ILE A 1 186 ? -53.660 -3.074 72.639 1.00 53.31 186 ILE A C 1
ATOM 1535 O O . ILE A 1 186 ? -53.861 -1.865 72.781 1.00 53.31 186 ILE A O 1
ATOM 1539 N N . PRO A 1 187 ? -54.554 -3.992 73.064 1.00 51.06 187 PRO A N 1
ATOM 1540 C CA . PRO A 1 187 ? -55.692 -3.620 73.883 1.00 51.06 187 PRO A CA 1
ATOM 1541 C C . PRO A 1 187 ? -55.169 -2.923 75.133 1.00 51.06 187 PRO A C 1
ATOM 1543 O O . PRO A 1 187 ? -54.391 -3.481 75.907 1.00 51.06 187 PRO A O 1
ATOM 1546 N N . CYS A 1 188 ? -55.590 -1.674 75.278 1.00 53.12 188 CYS A N 1
ATOM 1547 C CA . CYS A 1 188 ? -55.486 -0.874 76.478 1.00 53.12 188 CYS A CA 1
ATOM 1548 C C . CYS A 1 188 ? -55.970 -1.696 77.684 1.00 53.12 188 CYS A C 1
ATOM 1550 O O . CYS A 1 188 ? -57.167 -1.804 77.935 1.00 53.12 188 CYS A O 1
ATOM 1552 N N . MET A 1 189 ? -55.041 -2.286 78.435 1.00 47.97 189 MET A N 1
ATOM 1553 C CA . MET A 1 189 ? -55.301 -2.739 79.797 1.00 47.97 189 MET A CA 1
ATOM 1554 C C . MET A 1 189 ? -55.256 -1.508 80.705 1.00 47.97 189 MET A C 1
ATOM 1556 O O . MET A 1 189 ? -54.271 -1.262 81.399 1.00 47.97 189 MET A O 1
ATOM 1560 N N . VAL A 1 190 ? -56.327 -0.712 80.673 1.00 54.34 190 VAL A N 1
ATOM 1561 C CA . VAL A 1 190 ? -56.659 0.231 81.745 1.00 54.34 190 VAL A CA 1
ATOM 1562 C C . VAL A 1 190 ? -57.779 -0.378 82.586 1.00 54.34 190 VAL A C 1
ATOM 1564 O O . VAL A 1 190 ? -58.902 -0.533 82.122 1.00 54.34 190 VAL A O 1
ATOM 1567 N N . ALA A 1 191 ? -57.389 -0.696 83.823 1.00 50.97 191 ALA A N 1
ATOM 1568 C CA . ALA A 1 191 ? -58.128 -0.650 85.087 1.00 50.97 191 ALA A CA 1
ATOM 1569 C C . ALA A 1 191 ? -59.518 -1.305 85.197 1.00 50.97 191 ALA A C 1
ATOM 1571 O O . ALA A 1 191 ? -60.484 -0.799 84.639 1.00 50.97 191 ALA A O 1
ATOM 1572 N N . MET A 1 192 ? -59.646 -2.273 86.119 1.00 46.81 192 MET A N 1
ATOM 1573 C CA . MET A 1 192 ? -60.744 -2.305 87.100 1.00 46.81 192 MET A CA 1
ATOM 1574 C C . MET A 1 192 ? -60.298 -2.954 88.427 1.00 46.81 192 MET A C 1
ATOM 1576 O O . MET A 1 192 ? -59.837 -4.090 88.415 1.00 46.81 192 MET A O 1
ATOM 1580 N N . GLN A 1 193 ? -60.521 -2.189 89.510 1.00 47.34 193 GLN A N 1
ATOM 1581 C CA . GLN A 1 193 ? -60.615 -2.511 90.952 1.00 47.34 193 GLN A CA 1
ATOM 1582 C C . GLN A 1 193 ? -59.389 -3.005 91.728 1.00 47.34 193 GLN A C 1
ATOM 1584 O O . GLN A 1 193 ? -58.918 -4.136 91.506 1.00 47.34 193 GLN A O 1
#

Sequence (193 aa):
MTKTPSKFAIIHNFALIPSSINNGPLRCPGYANGCFSLWDCPDLFTCSKPTNSPKPVTSSSGSDEPNQPNDEPDRSLDEKPARPYRDMVIDERKRRRMLSNRESARRSRMRKQRHLENLRNQLNKCRVENRELNNRLQFIVHHLNRIRTENQWLRSERTVLWQKLSDFTQILVFQELHPLDHISNIPCMVAMQ

Organism: Arachis hypogaea (NCBI:txid3818)

pLDDT: mean 71.22, std 23.83, range [37.56, 98.56]